Protein 3GIR (pdb70)

Secondary structure (DSSP, 8-state):
--EE-TTHHHHHHTT-EEEEETTEEEEEE-TT-HHHHHHHHHHSEEEEE-TTSEEEEEESTTHHHHHHHHSSS-TTTSPTTBEEEEEEE-TT--EEEEEEEEEEETTEEEEEE-GGGHHHHHHHHHHHTTTSS-EEEE---EEEEEESTTHHHHHHHTT---TTPPTTBEE-SSTT-EEES--SSSSSEEEEEE-HHHHHHHHHHHHTSTTEEE--HHHHHHHHHHTT---BTTTB-TT--TTTTT-GGGS-HHHHHH--STTHHHHHHHHHH--SSEEEEEEESSSS---TT-EEE-TTS-EEEEEEEEEEETTTTEEEEEEEE-GGG-STT-EEEEEETTEEEEEEEE-S-SS------

B-factor: mean 25.28, std 9.3, range [13.01, 62.18]

Solvent-accessible surface area: 15714 Å² total; per-residue (Å²): 166,58,109,86,1,56,10,68,124,15,0,104,89,34,26,14,110,56,17,74,71,38,37,37,92,0,4,65,31,9,93,72,20,60,96,135,0,0,82,27,0,27,56,71,0,0,0,4,6,2,6,4,30,64,2,0,16,0,78,13,79,99,0,22,76,0,0,7,75,0,0,0,7,26,0,58,120,10,143,109,13,55,10,88,44,0,0,1,0,15,63,160,0,2,0,50,0,16,3,50,0,2,12,19,28,116,47,85,1,10,0,17,0,27,7,54,32,15,162,67,2,49,40,42,0,81,120,14,10,164,79,59,119,11,119,15,75,48,27,126,46,0,4,1,3,0,1,0,74,53,0,17,45,1,0,55,107,13,64,23,65,4,61,101,16,98,73,42,50,3,61,64,44,114,144,65,40,10,0,8,3,15,33,42,4,2,7,20,2,0,28,0,0,0,35,61,82,58,0,110,69,11,0,78,117,0,46,66,30,110,58,3,77,14,4,1,24,42,0,26,49,12,0,1,1,0,4,15,42,14,26,24,56,52,0,0,34,55,115,2,19,0,16,7,0,58,9,29,160,2,1,45,68,57,5,63,147,110,40,92,7,74,11,7,159,22,0,57,98,22,56,165,93,29,42,101,78,6,29,12,2,0,85,4,99,42,202,120,48,16,165,56,49,24,46,0,49,14,109,145,47,83,152,27,12,31,1,16,1,9,16,74,0,19,42,52,114,10,8,0,0,0,0,4,1,36,80,83,69,93,106,124,46,35,101,0,19,8,93,76,205,73,152,115,31,22,0,20,8,46,54,55,52,18,20,133,66,107,60,82,220

Organism: Bartonella henselae (strain ATCC 49882 / DSM 28221 / CCUG 30454 / Houston 1) (NCBI:txid283166)

Radius of gyration: 20.43 Å; Cα contacts (8 Å, |Δi|>4): 902; chains: 1; bounding box: 44×51×58 Å

Sequence (361 aa):
SLKTLPLYELHEKAGAKFGAFAGWRMPLTTYPLGVVLKEHLHTRAHAGLFDISHMMKLIAVEEGPKAVEFLSYALPVDAALLKIGQQSRYSYLLNERAGILDDLILTRLAECRFMLVANAGNAQADFAELEKRAFGFE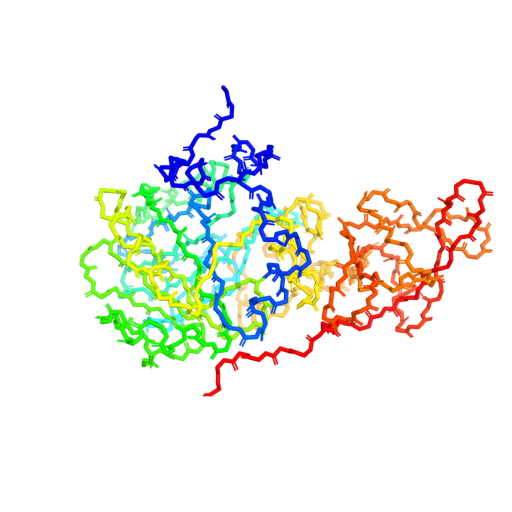ECCQVIALEERVLLALQGPQAAAVLADAGLPGNELLFMQGFEPQQDWFITRSGYTGEDGFEIALPIGCARALAEKLLGDSRVEWVGLAARDSLRLEAGLCLHGNDITPDTTPIDAALTWAVPKNVREKAQFYGAKAFLESLQKGPSRCRVGLKPQTRQPIRAGAVLFDNEGNRIGVVTSGGFGPSFDGPVAMMGYVPVAWKVEEGTEVFTELRGKKIALSSVHSLPFVEQRRYFK

Structure (mmCIF, N/CA/C/O backbone):
data_3GIR
#
_entry.id   3GIR
#
_cell.length_a   54.980
_cell.length_b   72.670
_cell.length_c   138.020
_cell.angle_alpha   90.00
_cell.angle_beta   90.00
_cell.angle_gamma   90.00
#
_symmetry.space_group_name_H-M   'P 21 21 21'
#
loop_
_entity.id
_entity.type
_entity.pdbx_description
1 polymer Aminomethyltransferase
2 non-polymer 'SODIUM ION'
3 water water
#
loop_
_atom_site.group_PDB
_atom_site.id
_atom_site.type_symbol
_atom_site.label_atom_id
_atom_site.label_alt_id
_atom_site.label_comp_id
_atom_site.label_asym_id
_atom_site.label_entity_id
_atom_site.label_seq_id
_atom_site.pdbx_PDB_ins_code
_atom_site.Cartn_x
_atom_site.Cartn_y
_atom_site.Cartn_z
_atom_site.occupancy
_atom_site.B_iso_or_equiv
_atom_site.auth_seq_id
_atom_site.auth_comp_id
_atom_site.auth_asym_id
_atom_site.auth_atom_id
_atom_site.pdbx_PDB_model_num
ATOM 1 N N . SER A 1 32 ? 78.815 50.735 22.031 1.00 42.65 11 SER A N 1
ATOM 2 C CA . SER A 1 32 ? 77.868 51.864 22.212 1.00 41.51 11 SER A CA 1
ATOM 3 C C . SER A 1 32 ? 76.429 51.633 21.645 1.00 38.22 11 SER A C 1
ATOM 4 O O . SER A 1 32 ? 75.438 52.198 22.185 1.00 38.48 11 SER A O 1
ATOM 7 N N . LEU A 1 33 ? 76.277 50.845 20.575 1.00 33.49 12 LEU A N 1
ATOM 8 C CA . LEU A 1 33 ? 74.917 50.315 20.288 1.00 27.85 12 LEU A CA 1
ATOM 9 C C . LEU A 1 33 ? 74.517 49.355 21.420 1.00 26.70 12 LEU A C 1
ATOM 10 O O . LEU A 1 33 ? 75.309 48.592 21.902 1.00 26.90 12 LEU A O 1
ATOM 15 N N . LYS A 1 34 ? 73.245 49.387 21.797 1.00 24.34 13 LYS A N 1
ATOM 16 C CA . LYS A 1 34 ? 72.730 48.446 22.781 1.00 24.70 13 LYS A CA 1
ATOM 17 C C . LYS A 1 34 ? 72.641 47.062 22.204 1.00 23.51 13 LYS A C 1
ATOM 18 O O . LYS A 1 34 ? 72.399 46.872 21.003 1.00 22.75 13 LYS A O 1
ATOM 24 N N . THR A 1 35 ? 72.806 46.071 23.067 1.00 22.85 14 THR A N 1
ATOM 25 C CA . THR A 1 35 ? 72.843 44.673 22.657 1.00 22.63 14 THR A CA 1
ATOM 26 C C . THR A 1 35 ? 71.525 43.950 23.080 1.00 20.61 14 THR A C 1
ATOM 27 O O . THR A 1 35 ? 71.154 43.960 24.244 1.00 21.93 14 THR A O 1
ATOM 31 N N . LEU A 1 36 ? 70.931 43.229 22.157 1.00 18.86 15 LEU A N 1
ATOM 32 C CA . LEU A 1 36 ? 69.764 42.379 22.455 1.00 18.69 15 LEU A CA 1
ATOM 33 C C . LEU A 1 36 ? 70.144 41.273 23.383 1.00 19.73 15 LEU A C 1
ATOM 34 O O . LEU A 1 36 ? 71.182 40.606 23.216 1.00 19.65 15 LEU A O 1
ATOM 39 N N . PRO A 1 37 ? 69.300 41.048 24.384 1.00 19.48 16 PRO A N 1
ATOM 40 C CA . PRO A 1 37 ? 69.540 39.820 25.195 1.00 19.50 16 PRO A CA 1
ATOM 41 C C . PRO A 1 37 ? 69.766 38.537 24.447 1.00 19.61 16 PRO A C 1
ATOM 42 O O . PRO A 1 37 ? 70.625 37.726 24.832 1.00 19.15 16 PRO A O 1
ATOM 46 N N . LEU A 1 38 ? 69.041 38.301 23.347 1.00 17.11 17 LEU A N 1
ATOM 47 C CA . LEU A 1 38 ? 69.178 37.110 22.520 1.00 17.40 17 LEU A CA 1
ATOM 48 C C . LEU A 1 38 ? 70.155 37.262 21.319 1.00 16.52 17 LEU A C 1
ATOM 49 O O . LEU A 1 38 ? 70.089 36.496 20.375 1.00 17.33 17 LEU A O 1
ATOM 54 N N . TYR A 1 39 ? 71.077 38.237 21.421 1.00 17.97 18 TYR A N 1
ATOM 55 C CA . TYR A 1 39 ? 72.050 38.488 20.352 1.00 18.06 18 TYR A CA 1
ATOM 56 C C . TYR A 1 39 ? 72.705 37.216 19.859 1.00 18.33 18 TYR A C 1
ATOM 57 O O . TYR A 1 39 ? 72.801 36.985 18.651 1.00 18.17 18 TYR A O 1
ATOM 66 N N . GLU A 1 40 ? 73.126 36.333 20.799 1.00 19.70 19 GLU A N 1
ATOM 67 C CA . GLU A 1 40 ? 73.795 35.109 20.342 1.00 22.04 19 GLU A CA 1
ATOM 68 C C . GLU A 1 40 ? 72.948 34.182 19.448 1.00 20.69 19 GLU A C 1
ATOM 69 O O . GLU A 1 40 ? 73.471 33.518 18.526 1.00 20.03 19 GLU A O 1
ATOM 75 N N . LEU A 1 41 ? 71.620 34.106 19.680 1.00 17.99 20 LEU A N 1
ATOM 76 C CA . LEU A 1 41 ? 70.740 33.384 18.808 1.00 17.36 20 LEU A CA 1
ATOM 77 C C . LEU A 1 41 ? 70.747 33.968 17.398 1.00 15.58 20 LEU A C 1
ATOM 78 O O . LEU A 1 41 ? 70.678 33.209 16.406 1.00 18.02 20 LEU A O 1
ATOM 83 N N . HIS A 1 42 ? 70.777 35.278 17.324 1.00 16.47 21 HIS A N 1
ATOM 84 C CA . HIS A 1 42 ? 70.782 35.939 16.029 1.00 17.53 21 HIS A CA 1
ATOM 85 C C . HIS A 1 42 ? 72.099 35.674 15.316 1.00 17.23 21 HIS A C 1
ATOM 86 O O . HIS A 1 42 ? 72.072 35.396 14.101 1.00 17.35 21 HIS A O 1
ATOM 93 N N . GLU A 1 43 ? 73.204 35.771 16.043 1.00 18.22 22 GLU A N 1
ATOM 94 C CA . GLU A 1 43 ? 74.532 35.497 15.489 1.00 22.29 22 GLU A CA 1
ATOM 95 C C . GLU A 1 43 ? 74.560 34.051 14.956 1.00 21.87 22 GLU A C 1
ATOM 96 O O . GLU A 1 43 ? 74.969 33.801 13.784 1.00 21.96 22 GLU A O 1
ATOM 102 N N . LYS A 1 44 ? 74.098 33.073 15.752 1.00 21.36 23 LYS A N 1
ATOM 103 C CA . LYS A 1 44 ? 74.019 31.661 15.304 1.00 22.64 23 LYS A CA 1
ATOM 104 C C . LYS A 1 44 ? 73.148 31.421 14.058 1.00 21.93 23 LYS A C 1
ATOM 105 O O . LYS A 1 44 ? 73.405 30.549 13.237 1.00 23.60 23 LYS A O 1
ATOM 107 N N . ALA A 1 45 ? 72.065 32.194 13.920 1.00 19.00 24 ALA A N 1
ATOM 108 C CA . ALA A 1 45 ? 71.168 32.177 12.784 1.00 18.86 24 ALA A CA 1
ATOM 109 C C . ALA A 1 45 ? 71.731 32.894 11.539 1.00 19.06 24 ALA A C 1
ATOM 110 O O . ALA A 1 45 ? 71.090 32.929 10.496 1.00 19.32 24 ALA A O 1
ATOM 112 N N . GLY A 1 46 ? 72.908 33.453 11.667 1.00 18.23 25 GLY A N 1
ATOM 113 C CA . GLY A 1 46 ? 73.551 34.113 10.523 1.00 18.60 25 GLY A CA 1
ATOM 114 C C . GLY A 1 46 ? 72.971 35.482 10.217 1.00 18.00 25 GLY A C 1
ATOM 115 O O . GLY A 1 46 ? 73.088 35.926 9.049 1.00 18.49 25 GLY A O 1
ATOM 116 N N . ALA A 1 47 ? 72.422 36.156 11.215 1.00 16.73 26 ALA A N 1
ATOM 117 C CA . ALA A 1 47 ? 71.924 37.516 11.014 1.00 17.04 26 ALA A CA 1
ATOM 118 C C . ALA A 1 47 ? 73.024 38.459 10.494 1.00 16.36 26 ALA A C 1
ATOM 119 O O . ALA A 1 47 ? 74.243 38.345 10.851 1.00 16.99 26 ALA A O 1
ATOM 121 N N . LYS A 1 48 ? 72.574 39.393 9.670 1.00 15.34 27 LYS A N 1
ATOM 122 C CA . LYS A 1 48 ? 73.329 40.590 9.314 1.00 15.40 27 LYS A CA 1
ATOM 123 C C . LYS A 1 48 ? 72.755 41.741 10.093 1.00 16.56 27 LYS A C 1
ATOM 124 O O . LYS A 1 48 ? 71.555 41.945 10.101 1.00 17.75 27 LYS A O 1
ATOM 130 N N . PHE A 1 49 ? 73.615 42.471 10.783 1.00 16.90 28 PHE A N 1
ATOM 131 C CA . PHE A 1 49 ? 73.232 43.443 11.830 1.00 15.19 28 PHE A CA 1
ATOM 132 C C . PHE A 1 49 ? 73.395 44.847 11.355 1.00 17.59 28 PHE A C 1
ATOM 133 O O . PHE A 1 49 ? 74.266 45.155 10.505 1.00 18.49 28 PHE A O 1
ATOM 141 N N . GLY A 1 50 ? 72.588 45.748 11.934 1.00 16.85 29 GLY A N 1
ATOM 142 C CA . GLY A 1 50 ? 72.700 47.175 11.702 1.00 18.01 29 GLY A CA 1
ATOM 143 C C . GLY A 1 50 ? 72.058 47.955 12.830 1.00 17.49 29 GLY A C 1
ATOM 144 O O . GLY A 1 50 ? 71.413 47.370 13.676 1.00 19.28 29 GLY A O 1
ATOM 145 N N . ALA A 1 51 ? 72.314 49.253 12.879 1.00 17.67 30 ALA A N 1
ATOM 146 C CA . ALA A 1 51 ? 71.818 50.158 13.902 1.00 17.76 30 ALA A CA 1
ATOM 147 C C . ALA A 1 51 ? 70.401 50.549 13.636 1.00 18.19 30 ALA A C 1
ATOM 148 O O . ALA A 1 51 ? 70.020 50.918 12.513 1.00 21.78 30 ALA A O 1
ATOM 150 N N . PHE A 1 52 ? 69.593 50.456 14.686 1.00 19.15 31 PHE A N 1
ATOM 151 C CA . PHE A 1 52 ? 68.222 51.002 14.698 1.00 19.61 31 PHE A CA 1
ATOM 152 C C . PHE A 1 52 ? 67.905 51.447 16.079 1.00 20.02 31 PHE A C 1
ATOM 153 O O . PHE A 1 52 ? 68.011 50.686 17.039 1.00 19.84 31 PHE A O 1
ATOM 161 N N . ALA A 1 53 ? 67.482 52.711 16.168 1.00 20.97 32 ALA A N 1
ATOM 162 C CA . ALA A 1 53 ? 67.040 53.320 17.437 1.00 21.30 32 ALA A CA 1
ATOM 163 C C . ALA A 1 53 ? 67.993 53.106 18.549 1.00 21.77 32 ALA A C 1
ATOM 164 O O . ALA A 1 53 ? 67.619 52.945 19.712 1.00 23.55 32 ALA A O 1
ATOM 166 N N . GLY A 1 54 ? 69.293 53.096 18.231 1.00 20.70 33 GLY A N 1
ATOM 167 C CA . GLY A 1 54 ? 70.335 52.901 19.213 1.00 21.36 33 GLY A CA 1
ATOM 168 C C . GLY A 1 54 ? 70.720 51.490 19.617 1.00 21.12 33 GLY A C 1
ATOM 169 O O . GLY A 1 54 ? 71.566 51.303 20.503 1.00 23.24 33 GLY A O 1
ATOM 170 N N . TRP A 1 55 ? 70.101 50.507 18.930 1.00 18.82 34 TRP A N 1
ATOM 171 C CA . T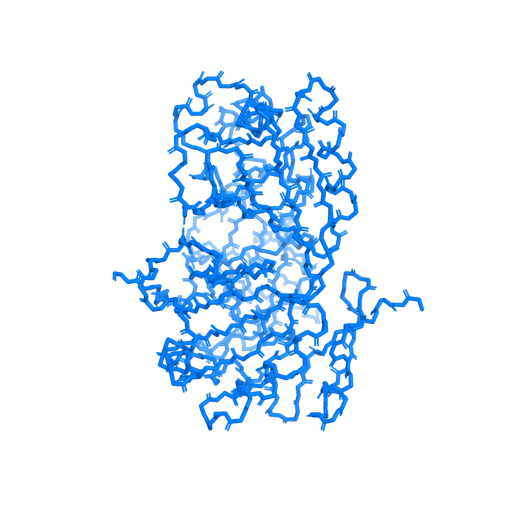RP A 1 55 ? 70.349 49.117 19.116 1.00 18.10 34 TRP A CA 1
ATOM 172 C C . TRP A 1 55 ? 71.001 48.469 17.913 1.00 17.28 34 TRP A C 1
ATOM 173 O O . TRP A 1 55 ? 70.766 48.888 16.811 1.00 19.03 34 TRP A O 1
ATOM 184 N N . ARG A 1 56 ? 71.791 47.444 18.164 1.00 17.26 35 ARG A N 1
ATOM 185 C CA . ARG A 1 56 ? 72.331 46.571 17.111 1.00 17.22 35 ARG A CA 1
ATOM 186 C C . ARG A 1 56 ? 71.254 45.471 16.833 1.00 17.04 35 ARG A C 1
ATOM 187 O O . ARG A 1 56 ? 71.041 44.538 17.641 1.00 19.10 35 ARG A O 1
ATOM 195 N N . MET A 1 57 ? 70.630 45.574 15.687 1.00 16.49 36 MET A N 1
ATOM 196 C CA . MET A 1 57 ? 69.456 44.710 15.371 1.00 15.99 36 MET A CA 1
ATOM 197 C C . MET A 1 57 ? 69.722 43.816 14.182 1.00 15.61 36 MET A C 1
ATOM 198 O O . MET A 1 57 ? 70.449 44.245 13.261 1.00 16.19 36 MET A O 1
ATOM 203 N N . PRO A 1 58 ? 69.101 42.653 14.128 1.00 15.38 37 PRO A N 1
ATOM 204 C CA . PRO A 1 58 ? 69.229 41.824 12.939 1.00 16.04 37 PRO A CA 1
ATOM 205 C C . PRO A 1 58 ? 68.383 42.424 11.830 1.00 17.25 37 PRO A C 1
ATOM 206 O O . PRO A 1 58 ? 67.140 42.480 11.916 1.00 17.82 37 PRO A O 1
ATOM 210 N N . LEU A 1 59 ? 69.032 42.910 10.771 1.00 16.50 38 LEU A N 1
ATOM 211 C CA . LEU A 1 59 ? 68.279 43.473 9.619 1.00 16.49 38 LEU A CA 1
ATOM 212 C C . LEU A 1 59 ? 67.723 42.409 8.689 1.00 16.60 38 LEU A C 1
ATOM 213 O O . LEU A 1 59 ? 66.640 42.573 8.114 1.00 17.53 38 LEU A O 1
ATOM 218 N N . THR A 1 60 ? 68.485 41.325 8.519 1.00 16.45 39 THR A N 1
ATOM 219 C CA A THR A 1 60 ? 68.078 40.222 7.679 0.50 17.02 39 THR A CA 1
ATOM 220 C CA B THR A 1 60 ? 68.185 40.252 7.577 0.50 16.60 39 THR A CA 1
ATOM 221 C C . THR A 1 60 ? 68.853 38.983 8.088 1.00 17.17 39 THR A C 1
ATOM 222 O O . THR A 1 60 ? 69.810 39.096 8.865 1.00 17.44 39 THR A O 1
ATOM 229 N N . TYR A 1 61 ? 68.308 37.847 7.665 1.00 17.41 40 TYR A N 1
ATOM 230 C CA . TYR A 1 61 ? 68.889 36.536 7.908 1.00 17.06 40 TYR A CA 1
ATOM 231 C C . TYR A 1 61 ? 69.222 35.909 6.563 1.00 18.36 40 TYR A C 1
ATOM 232 O O . TYR A 1 61 ? 68.931 36.465 5.486 1.00 19.52 40 TYR A O 1
ATOM 241 N N . PRO A 1 62 ? 69.870 34.745 6.583 1.00 18.01 41 PRO A N 1
ATOM 242 C CA . PRO A 1 62 ? 70.157 34.122 5.272 1.00 17.98 41 PRO A CA 1
ATOM 243 C C . PRO A 1 62 ? 68.939 33.857 4.403 1.00 20.03 41 PRO A C 1
ATOM 244 O O . PRO A 1 62 ? 69.048 33.960 3.155 1.00 21.62 41 PRO A O 1
ATOM 248 N N . LEU A 1 63 ? 67.763 33.665 5.004 1.00 19.92 42 LEU A N 1
ATOM 249 C CA . LEU A 1 63 ? 66.546 33.498 4.219 1.00 20.60 42 LEU A CA 1
ATOM 250 C C . LEU A 1 63 ? 66.302 34.731 3.300 1.00 20.93 42 LEU A C 1
ATOM 251 O O . LEU A 1 63 ? 65.980 34.576 2.105 1.00 22.08 42 LEU A O 1
ATOM 256 N N . GLY A 1 64 ? 66.511 35.921 3.850 1.00 21.70 43 GLY A N 1
ATOM 257 C CA . GLY A 1 64 ? 66.581 37.148 3.079 1.00 20.53 43 GLY A CA 1
ATOM 258 C C . GLY A 1 64 ? 65.313 37.969 3.175 1.00 19.09 43 GLY A C 1
ATOM 259 O O . GLY A 1 64 ? 64.209 37.443 3.446 1.00 18.97 43 GLY A O 1
ATOM 260 N N . VAL A 1 65 ? 65.460 39.256 2.899 1.00 19.19 44 VAL A N 1
ATOM 261 C CA A VAL A 1 65 ? 64.378 40.207 3.144 0.50 18.96 44 VAL A CA 1
ATOM 262 C CA B VAL A 1 65 ? 64.370 40.229 3.096 0.50 19.51 44 VAL A CA 1
ATOM 263 C C . VAL A 1 65 ? 63.088 39.832 2.391 1.00 18.40 44 VAL A C 1
ATOM 264 O O . VAL A 1 65 ? 61.970 39.967 2.952 1.00 19.15 44 VAL A O 1
ATOM 271 N N . LEU A 1 66 ? 63.193 39.373 1.148 1.00 18.21 45 LEU A N 1
ATOM 272 C CA . LEU A 1 66 ? 62.020 38.988 0.382 1.00 19.56 45 LEU A CA 1
ATOM 273 C C . LEU A 1 66 ? 61.303 37.753 0.959 1.00 17.44 45 LEU A C 1
ATOM 274 O O . LEU A 1 66 ? 60.070 37.818 1.220 1.00 17.81 45 LEU A O 1
ATOM 279 N N . LYS A 1 67 ? 62.029 36.669 1.151 1.00 19.56 46 LYS A N 1
ATOM 280 C CA . LYS A 1 67 ? 61.452 35.413 1.591 1.00 19.24 46 LYS A CA 1
ATOM 281 C C . LYS A 1 67 ? 61.016 35.490 3.072 1.00 18.33 46 LYS A C 1
ATOM 282 O O . LYS A 1 67 ? 60.068 34.829 3.482 1.00 20.00 46 LYS A O 1
ATOM 288 N N . GLU A 1 68 ? 61.643 36.324 3.867 1.00 18.22 47 GLU A N 1
ATOM 289 C CA . GLU A 1 68 ? 61.240 36.494 5.271 1.00 16.72 47 GLU A CA 1
ATOM 290 C C . GLU A 1 68 ? 59.862 37.169 5.318 1.00 17.31 47 GLU A C 1
ATOM 291 O O . GLU A 1 68 ? 58.949 36.802 6.067 1.00 18.54 47 GLU A O 1
ATOM 297 N N . HIS A 1 69 ? 59.713 38.214 4.493 1.00 16.68 48 HIS A N 1
ATOM 298 C CA . HIS A 1 69 ? 58.417 38.862 4.327 1.00 17.92 48 HIS A CA 1
ATOM 299 C C . HIS A 1 69 ? 57.338 37.888 3.906 1.00 17.28 48 HIS A C 1
ATOM 300 O O . HIS A 1 69 ? 56.247 37.754 4.535 1.00 17.68 48 HIS A O 1
ATOM 307 N N . LEU A 1 70 ? 57.599 37.198 2.786 1.00 17.53 49 LEU A N 1
ATOM 308 C CA . LEU A 1 70 ? 56.637 36.249 2.256 1.00 18.49 49 LEU A CA 1
ATOM 309 C C . LEU A 1 70 ? 56.365 35.128 3.243 1.00 17.37 49 LEU A C 1
ATOM 310 O O . LEU A 1 70 ? 55.207 34.732 3.382 1.00 19.81 49 LEU A O 1
ATOM 315 N N . HIS A 1 71 ? 57.389 34.684 3.956 1.00 18.33 50 HIS A N 1
ATOM 316 C CA . HIS A 1 71 ? 57.221 33.658 4.985 1.00 18.56 50 HIS A CA 1
ATOM 317 C C . HIS A 1 71 ? 56.206 34.034 6.054 1.00 19.07 50 HIS A C 1
ATOM 318 O O . HIS A 1 71 ? 55.355 33.219 6.467 1.00 18.43 50 HIS A O 1
ATOM 325 N N . THR A 1 72 ? 56.233 35.301 6.482 1.00 17.30 51 THR A N 1
ATOM 326 C CA . THR A 1 72 ? 55.357 35.793 7.519 1.00 17.26 51 THR A CA 1
ATOM 327 C C . THR A 1 72 ? 53.921 35.765 7.066 1.00 18.35 51 THR A C 1
ATOM 328 O O . THR A 1 72 ? 53.025 35.430 7.828 1.00 20.34 51 THR A O 1
ATOM 332 N N . ARG A 1 73 ? 53.697 36.110 5.802 1.00 18.25 52 ARG A N 1
ATOM 333 C CA . ARG A 1 73 ? 52.326 36.152 5.292 1.00 18.96 52 ARG A CA 1
ATOM 334 C C . ARG A 1 73 ? 51.763 34.739 4.996 1.00 19.91 52 ARG A C 1
ATOM 335 O O . ARG A 1 73 ? 50.533 34.594 4.909 1.00 21.05 52 ARG A O 1
ATOM 343 N N . ALA A 1 74 ? 52.639 33.771 4.802 1.00 19.46 53 ALA A N 1
ATOM 344 C CA . ALA A 1 74 ? 52.242 32.375 4.461 1.00 21.81 53 ALA A CA 1
ATOM 345 C C . ALA A 1 74 ? 52.255 31.402 5.632 1.00 21.01 53 ALA A C 1
ATOM 346 O O . ALA A 1 74 ? 51.548 30.362 5.587 1.00 21.86 53 ALA A O 1
ATOM 348 N N . HIS A 1 75 ? 53.025 31.716 6.689 1.00 19.44 54 HIS A N 1
ATOM 349 C CA . HIS A 1 75 ? 53.391 30.768 7.725 1.00 18.15 54 HIS A CA 1
ATOM 350 C C . HIS A 1 75 ? 53.417 31.478 9.090 1.00 17.56 54 HIS A C 1
ATOM 351 O O . HIS A 1 75 ? 52.420 32.038 9.498 1.00 18.96 54 HIS A O 1
ATOM 358 N N . ALA A 1 76 ? 54.572 31.509 9.761 1.00 18.70 55 ALA A N 1
ATOM 359 C CA . ALA A 1 76 ? 54.696 32.226 11.029 1.00 17.08 55 ALA A CA 1
ATOM 360 C C . ALA A 1 76 ? 56.129 32.770 11.117 1.00 16.20 55 ALA A C 1
ATOM 361 O O . ALA A 1 76 ? 57.109 32.045 10.937 1.00 17.78 55 ALA A O 1
ATOM 363 N N . GLY A 1 77 ? 56.239 34.079 11.309 1.00 16.25 56 GLY A N 1
ATOM 364 C CA . GLY A 1 77 ? 57.522 34.734 11.462 1.00 14.74 56 GLY A CA 1
ATOM 365 C C . GLY A 1 77 ? 57.729 35.109 12.913 1.00 14.88 56 GLY A C 1
ATOM 366 O O . GLY A 1 77 ? 56.815 35.531 13.597 1.00 15.76 56 GLY A O 1
ATOM 367 N N . LEU A 1 78 ? 58.942 34.914 13.374 1.00 14.57 57 LEU A N 1
ATOM 368 C CA . LEU A 1 78 ? 59.358 35.240 14.736 1.00 15.36 57 LEU A CA 1
ATOM 369 C C . LEU A 1 78 ? 60.284 36.463 14.657 1.00 15.21 57 LEU A C 1
ATOM 370 O O . LEU A 1 78 ? 61.290 36.489 13.939 1.00 15.62 57 LEU A O 1
ATOM 375 N N . PHE A 1 79 ? 59.934 37.491 15.408 1.00 15.02 58 PHE A N 1
ATOM 376 C CA . PHE A 1 79 ? 60.634 38.762 15.427 1.00 14.35 58 PHE A CA 1
ATOM 377 C C . PHE A 1 79 ? 61.112 39.044 16.844 1.00 15.13 58 PHE A C 1
ATOM 378 O O . PHE A 1 79 ? 60.323 39.038 17.782 1.00 15.74 58 PHE A O 1
ATOM 386 N N . ASP A 1 80 ? 62.415 39.318 16.986 1.00 13.93 59 ASP A N 1
ATOM 387 C CA . ASP A 1 80 ? 62.921 39.767 18.247 1.00 14.02 59 ASP A CA 1
ATOM 388 C C . ASP A 1 80 ? 62.776 41.282 18.311 1.00 15.59 59 ASP A C 1
ATOM 389 O O . ASP A 1 80 ? 63.489 42.044 17.630 1.00 16.90 59 ASP A O 1
ATOM 394 N N . ILE A 1 81 ? 61.837 41.746 19.143 1.00 14.43 60 ILE A N 1
ATOM 395 C CA . ILE A 1 81 ? 61.509 43.136 19.310 1.00 13.01 60 ILE A CA 1
ATOM 396 C C . ILE A 1 81 ? 61.804 43.587 20.756 1.00 13.57 60 ILE A C 1
ATOM 397 O O . ILE A 1 81 ? 61.158 44.462 21.312 1.00 15.00 60 ILE A O 1
ATOM 402 N N . SER A 1 82 ? 62.897 43.045 21.310 1.00 15.14 61 SER A N 1
ATOM 403 C CA . SER A 1 82 ? 63.307 43.296 22.679 1.00 14.60 61 SER A CA 1
ATOM 404 C C . SER A 1 82 ? 63.870 44.689 22.861 1.00 15.49 61 SER A C 1
ATOM 405 O O . SER A 1 82 ? 64.210 45.057 23.979 1.00 18.07 61 SER A O 1
ATOM 408 N N . HIS A 1 83 ? 64.022 45.453 21.776 1.00 16.10 62 HIS A N 1
ATOM 409 C CA . HIS A 1 83 ? 64.407 46.850 21.797 1.00 16.97 62 HIS A CA 1
ATOM 410 C C . HIS A 1 83 ? 63.251 47.736 22.219 1.00 17.63 62 HIS A C 1
ATOM 411 O O . HIS A 1 83 ? 63.466 48.859 22.700 1.00 19.82 62 HIS A O 1
ATOM 418 N N . MET A 1 84 ? 62.026 47.269 22.054 1.00 16.05 63 MET A N 1
ATOM 419 C CA A MET A 1 84 ? 60.827 47.944 22.579 0.50 16.22 63 MET A CA 1
ATOM 420 C CA B MET A 1 84 ? 60.872 47.977 22.579 0.50 16.61 63 MET A CA 1
ATOM 421 C C . MET A 1 84 ? 60.836 47.838 24.097 1.00 16.41 63 MET A C 1
ATOM 422 O O . MET A 1 84 ? 61.551 47.024 24.673 1.00 18.63 63 MET A O 1
ATOM 431 N N . LYS A 1 85 ? 60.055 48.691 24.749 1.00 17.36 64 LYS A N 1
ATOM 432 C CA . LYS A 1 85 ? 60.061 48.819 26.205 1.00 17.43 64 LYS A CA 1
ATOM 433 C C . LYS A 1 85 ? 58.677 48.714 26.778 1.00 18.73 64 LYS A C 1
ATOM 434 O O . LYS A 1 85 ? 57.773 49.415 26.339 1.00 18.22 64 LYS A O 1
ATOM 440 N N . LEU A 1 86 ? 58.546 47.835 27.761 1.00 17.23 65 LEU A N 1
ATOM 441 C CA . LEU A 1 86 ? 57.310 47.696 28.542 1.00 18.16 65 LEU A CA 1
ATOM 442 C C . LEU A 1 86 ? 57.443 48.586 29.762 1.00 17.15 65 LEU A C 1
ATOM 443 O O . LEU A 1 86 ? 58.479 48.549 30.465 1.00 18.40 65 LEU A O 1
ATOM 448 N N . ILE A 1 87 ? 56.444 49.419 29.976 1.00 15.47 66 ILE A N 1
ATOM 449 C CA . ILE A 1 87 ? 56.347 50.230 31.146 1.00 17.64 66 ILE A CA 1
ATOM 450 C C . ILE A 1 87 ? 55.033 49.869 31.865 1.00 16.56 66 ILE A C 1
ATOM 451 O O . ILE A 1 87 ? 53.934 50.001 31.308 1.00 18.60 66 ILE A O 1
ATOM 456 N N . ALA A 1 88 ? 55.166 49.417 33.121 1.00 16.76 67 ALA A N 1
ATOM 457 C CA . ALA A 1 88 ? 53.983 49.130 33.969 1.00 16.55 67 ALA A CA 1
ATOM 458 C C . ALA A 1 88 ? 53.529 50.401 34.670 1.00 18.13 67 ALA A C 1
ATOM 459 O O . ALA A 1 88 ? 54.358 51.274 35.074 1.00 19.60 67 ALA A O 1
ATOM 461 N N . VAL A 1 89 ? 52.227 50.531 34.781 1.00 17.31 68 VAL A N 1
ATOM 462 C CA . VAL A 1 89 ? 51.637 51.690 35.475 1.00 19.54 68 VAL A CA 1
ATOM 463 C C . VAL A 1 89 ? 50.676 51.058 36.511 1.00 19.94 68 VAL A C 1
ATOM 464 O O . VAL A 1 89 ? 49.750 50.369 36.140 1.00 21.78 68 VAL A O 1
ATOM 468 N N . GLU A 1 90 ? 50.932 51.298 37.804 1.00 20.56 69 GLU A N 1
ATOM 469 C CA A GLU A 1 90 ? 50.305 50.569 38.886 0.60 23.34 69 GLU A CA 1
ATOM 470 C CA B GLU A 1 90 ? 50.147 50.641 38.827 0.40 22.10 69 GLU A CA 1
ATOM 471 C C . GLU A 1 90 ? 50.029 51.527 40.049 1.00 22.48 69 GLU A C 1
ATOM 472 O O . GLU A 1 90 ? 50.939 52.225 40.422 1.00 23.71 69 GLU A O 1
ATOM 483 N N . GLY A 1 91 ? 48.849 51.475 40.633 1.00 23.92 70 GLY A N 1
ATOM 484 C CA . GLY A 1 91 ? 48.592 52.163 41.897 1.00 23.64 70 GLY A CA 1
ATOM 485 C C . GLY A 1 91 ? 47.149 52.592 41.916 1.00 23.08 70 GLY A C 1
ATOM 486 O O . GLY A 1 91 ? 46.394 52.471 40.943 1.00 24.34 70 GLY A O 1
ATOM 487 N N . PRO A 1 92 ? 46.721 53.135 43.061 1.00 23.89 71 PRO A N 1
ATOM 488 C CA . PRO A 1 92 ? 45.291 53.343 43.214 1.00 24.77 71 PRO A CA 1
ATOM 489 C C . PRO A 1 92 ? 44.699 54.399 42.317 1.00 25.01 71 PRO A C 1
ATOM 490 O O . PRO A 1 92 ? 43.523 54.391 42.079 1.00 26.08 71 PRO A O 1
ATOM 494 N N . LYS A 1 93 ? 45.522 55.315 41.843 1.00 24.43 72 LYS A N 1
ATOM 495 C CA . LYS A 1 93 ? 45.067 56.334 40.916 1.00 24.31 72 LYS A CA 1
ATOM 496 C C . LYS A 1 93 ? 45.652 56.167 39.513 1.00 22.90 72 LYS A C 1
ATOM 497 O O . LYS A 1 93 ? 45.758 57.141 38.765 1.00 21.72 72 LYS A O 1
ATOM 503 N N . ALA A 1 94 ? 46.008 54.931 39.161 1.00 21.99 73 ALA A N 1
ATOM 504 C CA . ALA A 1 94 ? 46.487 54.659 37.778 1.00 22.38 73 ALA A CA 1
ATOM 505 C C . ALA A 1 94 ? 45.528 55.097 36.708 1.00 21.75 73 ALA A C 1
ATOM 506 O O . ALA A 1 94 ? 45.938 55.663 35.667 1.00 20.84 73 ALA A O 1
ATOM 508 N N . VAL A 1 95 ? 44.239 54.819 36.892 1.00 22.28 74 VAL A N 1
ATOM 509 C CA . VAL A 1 95 ? 43.211 55.258 35.927 1.00 22.65 74 VAL A CA 1
ATOM 510 C C . VAL A 1 95 ? 43.198 56.763 35.664 1.00 22.52 74 VAL A C 1
ATOM 511 O O . VAL A 1 95 ? 43.142 57.221 34.511 1.00 22.99 74 VAL A O 1
ATOM 515 N N . GLU A 1 96 ? 43.200 57.569 36.724 1.00 22.84 75 GLU A N 1
ATOM 516 C CA . GLU A 1 96 ? 43.200 58.979 36.592 1.00 22.18 75 GLU A CA 1
ATOM 517 C C . GLU A 1 96 ? 44.526 59.518 35.985 1.00 20.88 75 GLU A C 1
ATOM 518 O O . GLU A 1 96 ? 44.541 60.391 35.153 1.00 20.52 75 GLU A O 1
ATOM 524 N N . PHE A 1 97 ? 45.636 58.931 36.376 1.00 19.90 76 PHE A N 1
ATOM 525 C CA . PHE A 1 97 ? 46.891 59.315 35.806 1.00 18.28 76 PHE A CA 1
ATOM 526 C C . PHE A 1 97 ? 46.893 59.091 34.264 1.00 16.64 76 PHE A C 1
ATOM 527 O O . PHE A 1 97 ? 47.291 59.978 33.468 1.00 17.97 76 PHE A O 1
ATOM 535 N N . LEU A 1 98 ? 46.446 57.908 33.852 1.00 18.18 77 LEU A N 1
ATOM 536 C CA . LEU A 1 98 ? 46.462 57.539 32.428 1.00 17.91 77 LEU A CA 1
ATOM 537 C C . LEU A 1 98 ? 45.565 58.412 31.605 1.00 19.62 77 LEU A C 1
ATOM 538 O O . LEU A 1 98 ? 45.920 58.783 30.489 1.00 20.07 77 LEU A O 1
ATOM 543 N N . SER A 1 99 ? 44.418 58.789 32.171 1.00 19.77 78 SER A N 1
ATOM 544 C CA . SER A 1 99 ? 43.491 59.673 31.428 1.00 20.01 78 SER A CA 1
ATOM 545 C C . SER A 1 99 ? 43.962 61.114 31.342 1.00 20.75 78 SER A C 1
ATOM 546 O O . SER A 1 99 ? 43.471 61.864 30.533 1.00 21.07 78 SER A O 1
ATOM 549 N N . TYR A 1 100 ? 44.930 61.491 32.148 1.00 20.02 79 TYR A N 1
ATOM 550 C CA . TYR A 1 100 ? 45.627 62.766 31.996 1.00 20.48 79 TYR A CA 1
ATOM 551 C C . TYR A 1 100 ? 46.823 62.678 31.063 1.00 20.57 79 TYR A C 1
ATOM 552 O O . TYR A 1 100 ? 47.032 63.508 30.168 1.00 20.18 79 TYR A O 1
ATOM 561 N N . ALA A 1 101 ? 47.616 61.613 31.234 1.00 18.73 80 ALA A N 1
ATOM 562 C CA . ALA A 1 101 ? 48.841 61.496 30.451 1.00 18.27 80 ALA A CA 1
ATOM 563 C C . ALA A 1 101 ? 48.594 61.268 28.999 1.00 18.18 80 ALA A C 1
ATOM 564 O O . ALA A 1 101 ? 49.355 61.741 28.146 1.00 20.36 80 ALA A O 1
ATOM 566 N N . LEU A 1 102 ? 47.553 60.481 28.710 1.00 18.49 81 LEU A N 1
ATOM 567 C CA . LEU A 1 102 ? 47.243 60.051 27.332 1.00 18.37 81 LEU A CA 1
ATOM 568 C C . LEU A 1 102 ? 45.803 60.391 27.002 1.00 19.73 81 LEU A C 1
ATOM 569 O O . LEU A 1 102 ? 44.958 60.373 27.921 1.00 21.43 81 LEU A O 1
ATOM 574 N N . PRO A 1 103 ? 45.494 60.490 25.695 1.00 19.66 82 PRO A N 1
ATOM 575 C CA . PRO A 1 103 ? 44.088 60.766 25.305 1.00 21.12 82 PRO A CA 1
ATOM 576 C C . PRO A 1 103 ? 43.220 59.505 25.277 1.00 22.65 82 PRO A C 1
ATOM 577 O O . PRO A 1 103 ? 42.729 59.093 24.225 1.00 23.86 82 PRO A O 1
ATOM 581 N N . VAL A 1 104 ? 42.982 58.946 26.465 1.00 23.74 83 VAL A N 1
ATOM 582 C CA . VAL A 1 104 ? 42.231 57.723 26.662 1.00 24.06 83 VAL A CA 1
ATOM 583 C C . VAL A 1 104 ? 41.260 57.941 27.809 1.00 24.62 83 VAL A C 1
ATOM 584 O O . VAL A 1 104 ? 41.427 58.848 28.622 1.00 25.43 83 VAL A O 1
ATOM 588 N N . ASP A 1 105 ? 40.193 57.172 27.826 1.00 26.37 84 ASP A N 1
ATOM 589 C CA . ASP A 1 105 ? 39.372 57.045 29.042 1.00 27.12 84 ASP A CA 1
ATOM 590 C C . ASP A 1 105 ? 39.735 55.702 29.674 1.00 26.28 84 ASP A C 1
ATOM 591 O O . ASP A 1 105 ? 39.171 54.672 29.372 1.00 26.95 84 ASP A O 1
ATOM 596 N N . ALA A 1 106 ? 40.750 55.740 30.516 1.00 25.29 85 ALA A N 1
ATOM 597 C CA . ALA A 1 106 ? 41.306 54.542 31.092 1.00 24.84 85 ALA A CA 1
ATOM 598 C C . ALA A 1 106 ? 40.271 53.781 31.947 1.00 26.50 85 ALA A C 1
ATOM 599 O O . ALA A 1 106 ? 40.370 52.564 32.069 1.00 26.75 85 ALA A O 1
ATOM 601 N N . ALA A 1 107 ? 39.302 54.496 32.519 1.00 26.63 86 ALA A N 1
ATOM 602 C CA . ALA A 1 107 ? 38.297 53.868 33.373 1.00 28.47 86 ALA A CA 1
ATOM 603 C C . ALA A 1 107 ? 37.409 52.965 32.515 1.00 29.34 86 ALA A C 1
ATOM 604 O O . ALA A 1 107 ? 37.016 51.876 32.948 1.00 31.13 86 ALA A O 1
ATOM 606 N N . LEU A 1 108 ? 37.155 53.350 31.273 1.00 31.45 87 LEU A N 1
ATOM 607 C CA . LEU A 1 108 ? 36.277 52.548 30.376 1.00 32.64 87 LEU A CA 1
ATOM 608 C C . LEU A 1 108 ? 36.997 51.360 29.753 1.00 32.11 87 LEU A C 1
ATOM 609 O O . LEU A 1 108 ? 36.364 50.429 29.306 1.00 33.14 87 LEU A O 1
ATOM 614 N N . LEU A 1 109 ? 38.325 51.369 29.686 1.00 30.43 88 LEU A N 1
ATOM 615 C CA . LEU A 1 109 ? 39.049 50.231 29.117 1.00 28.79 88 LEU A CA 1
ATOM 616 C C . LEU A 1 109 ? 38.767 48.985 29.954 1.00 27.88 88 LEU A C 1
ATOM 617 O O . LEU A 1 109 ? 38.943 48.996 31.165 1.00 28.89 88 LEU A O 1
ATOM 622 N N . LYS A 1 110 ? 38.324 47.898 29.326 1.00 27.75 89 LYS A N 1
ATOM 623 C CA . LYS A 1 110 ? 38.054 46.710 30.077 1.00 28.68 89 LYS A CA 1
ATOM 624 C C . LYS A 1 110 ? 39.356 46.022 30.420 1.00 27.59 89 LYS A C 1
ATOM 625 O O . LYS A 1 110 ? 40.362 46.129 29.704 1.00 26.73 89 LYS A O 1
ATOM 631 N N . ILE A 1 111 ? 39.381 45.323 31.538 1.00 26.10 90 ILE A N 1
ATOM 632 C CA . ILE A 1 111 ? 40.524 44.458 31.862 1.00 24.88 90 ILE A CA 1
ATOM 633 C C . ILE A 1 111 ? 40.748 43.470 30.705 1.00 23.94 90 ILE A C 1
ATOM 634 O O . ILE A 1 111 ? 39.816 42.812 30.199 1.00 24.81 90 ILE A O 1
ATOM 639 N N . GLY A 1 112 ? 42.000 43.338 30.281 1.00 22.08 91 GLY A N 1
ATOM 640 C CA . GLY A 1 112 ? 42.379 42.576 29.111 1.00 21.63 91 GLY A CA 1
ATOM 641 C C . GLY A 1 112 ? 42.396 43.282 27.760 1.00 21.44 91 GLY A C 1
ATOM 642 O O . GLY A 1 112 ? 42.791 42.668 26.760 1.00 22.17 91 GLY A O 1
ATOM 643 N N . GLN A 1 113 ? 41.856 44.502 27.696 1.00 20.05 92 GLN A N 1
ATOM 644 C CA A GLN A 1 113 ? 41.722 45.234 26.458 0.50 20.69 92 GLN A CA 1
ATOM 645 C CA B GLN A 1 113 ? 41.733 45.206 26.443 0.50 20.24 92 GLN A CA 1
ATOM 646 C C . GLN A 1 113 ? 42.938 46.107 26.242 1.00 19.72 92 GLN A C 1
ATOM 647 O O . GLN A 1 113 ? 43.408 46.767 27.175 1.00 19.06 92 GLN A O 1
ATOM 658 N N . SER A 1 114 ? 43.367 46.149 24.988 1.00 20.28 93 SER A N 1
ATOM 659 C CA . SER A 1 114 ? 44.466 47.000 24.508 1.00 19.58 93 SER A CA 1
ATOM 660 C C . SER A 1 114 ? 43.920 48.099 23.606 1.00 20.44 93 SER A C 1
ATOM 661 O O . SER A 1 114 ? 42.949 47.894 22.858 1.00 21.33 93 SER A O 1
ATOM 664 N N . ARG A 1 115 ? 44.550 49.260 23.631 1.00 18.69 94 ARG A N 1
ATOM 665 C CA . ARG A 1 115 ? 44.191 50.376 22.728 1.00 21.30 94 ARG A CA 1
ATOM 666 C C . ARG A 1 115 ? 45.439 51.044 22.226 1.00 20.21 94 ARG A C 1
ATOM 667 O O . ARG A 1 115 ? 46.373 51.281 23.008 1.00 17.81 94 ARG A O 1
ATOM 675 N N . TYR A 1 116 ? 45.397 51.413 20.950 1.00 19.35 95 TYR A N 1
ATOM 676 C CA . TYR A 1 116 ? 46.433 52.235 20.347 1.00 18.70 95 TYR A CA 1
ATOM 677 C C . TYR A 1 116 ? 46.235 53.649 20.811 1.00 19.05 95 TYR A C 1
ATOM 678 O O . TYR A 1 116 ? 45.099 54.175 20.854 1.00 20.50 95 TYR A O 1
ATOM 687 N N . SER A 1 117 ? 47.315 54.311 21.210 1.00 17.81 96 SER A N 1
ATOM 688 C CA . SER A 1 117 ? 47.244 55.678 21.666 1.00 18.06 96 SER A CA 1
ATOM 689 C C . SER A 1 117 ? 48.567 56.388 21.393 1.00 17.36 96 SER A C 1
ATOM 690 O O . SER A 1 117 ? 49.445 55.889 20.677 1.00 17.36 96 SER A O 1
ATOM 693 N N . TYR A 1 118 ? 48.707 57.577 21.956 1.00 17.83 97 TYR A N 1
ATOM 694 C CA . TYR A 1 118 ? 49.945 58.347 21.790 1.00 16.92 97 TYR A CA 1
ATOM 695 C C . TYR A 1 118 ? 50.150 59.340 22.899 1.00 18.91 97 TYR A C 1
ATOM 696 O O . TYR A 1 118 ? 49.191 59.895 23.433 1.00 19.88 97 TYR A O 1
ATOM 705 N N . LEU A 1 119 ? 51.405 59.556 23.217 1.00 18.11 98 LEU A N 1
ATOM 706 C CA . LEU A 1 119 ? 51.821 60.566 24.166 1.00 17.80 98 LEU A CA 1
ATOM 707 C C . LEU A 1 119 ? 51.948 61.878 23.372 1.00 17.47 98 LEU A C 1
ATOM 708 O O . LEU A 1 119 ? 52.756 61.975 22.473 1.00 19.13 98 LEU A O 1
ATOM 713 N N . LEU A 1 120 ? 51.185 62.908 23.740 1.00 17.61 99 LEU A N 1
ATOM 714 C CA . LEU A 1 120 ? 51.238 64.184 23.007 1.00 17.02 99 LEU A CA 1
ATOM 715 C C . LEU A 1 120 ? 51.972 65.208 23.797 1.00 19.74 99 LEU A C 1
ATOM 716 O O . LEU A 1 120 ? 51.897 65.210 25.064 1.00 20.08 99 LEU A O 1
ATOM 721 N N . ASN A 1 121 ? 52.658 66.098 23.090 1.00 19.45 100 ASN A N 1
ATOM 722 C CA . ASN A 1 121 ? 53.160 67.322 23.720 1.00 20.72 100 ASN A CA 1
ATOM 723 C C . ASN A 1 121 ? 52.087 68.395 23.781 1.00 20.05 100 ASN A C 1
ATOM 724 O O . ASN A 1 121 ? 50.952 68.174 23.369 1.00 20.48 100 ASN A O 1
ATOM 729 N N . GLU A 1 122 ? 52.469 69.587 24.303 1.00 23.22 101 GLU A N 1
ATOM 730 C CA . GLU A 1 122 ? 51.527 70.667 24.579 1.00 24.69 101 GLU A CA 1
ATOM 731 C C . GLU A 1 122 ? 50.887 71.202 23.292 1.00 25.01 101 GLU A C 1
ATOM 732 O O . GLU A 1 122 ? 49.753 71.690 23.333 1.00 24.98 101 GLU A O 1
ATOM 734 N N . ARG A 1 123 ? 51.564 70.984 22.159 1.00 25.61 102 ARG A N 1
ATOM 735 C CA . ARG A 1 123 ? 51.106 71.401 20.834 1.00 27.04 102 ARG A CA 1
ATOM 736 C C . ARG A 1 123 ? 50.460 70.269 20.054 1.00 25.04 102 ARG A C 1
ATOM 737 O O . ARG A 1 123 ? 50.193 70.363 18.850 1.00 24.55 102 ARG A O 1
ATOM 745 N N . ALA A 1 124 ? 50.202 69.189 20.771 1.00 24.06 103 ALA A N 1
ATOM 746 C CA . ALA A 1 124 ? 49.574 67.975 20.235 1.00 21.69 103 ALA A CA 1
ATOM 747 C C . ALA A 1 124 ? 50.412 67.263 19.197 1.00 21.49 103 ALA A C 1
ATOM 748 O O . ALA A 1 124 ?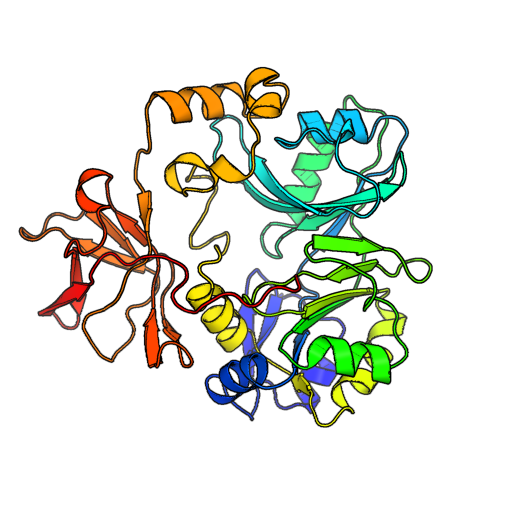 49.894 66.420 18.456 1.00 20.18 103 ALA A O 1
ATOM 750 N N . GLY A 1 125 ? 51.739 67.526 19.173 1.00 20.48 104 GLY A N 1
ATOM 751 C CA . GLY A 1 125 ? 52.644 66.693 18.404 1.00 20.25 104 GLY A CA 1
ATOM 752 C C . GLY A 1 125 ? 52.826 65.353 19.103 1.00 19.15 104 GLY A C 1
ATOM 753 O O . GLY A 1 125 ? 52.644 65.214 20.318 1.00 18.23 104 GLY A O 1
ATOM 754 N N . ILE A 1 126 ? 53.147 64.330 18.316 1.00 18.82 105 ILE A N 1
ATOM 755 C CA . ILE A 1 126 ? 53.226 62.967 18.831 1.00 17.58 105 ILE A CA 1
ATOM 756 C C . ILE A 1 126 ? 54.621 62.671 19.327 1.00 18.30 105 ILE A C 1
ATOM 757 O O . ILE A 1 126 ? 55.576 62.458 18.555 1.00 16.82 105 ILE A O 1
ATOM 762 N N . LEU A 1 127 ? 54.798 62.638 20.660 1.00 16.86 106 LEU A N 1
ATOM 763 C CA . LEU A 1 127 ? 56.096 62.263 21.245 1.00 17.40 106 LEU A CA 1
ATOM 764 C C . LEU A 1 127 ? 56.423 60.771 20.982 1.00 17.98 106 LEU A C 1
ATOM 765 O O . LEU A 1 127 ? 57.581 60.422 20.798 1.00 18.17 106 LEU A O 1
ATOM 770 N N . ASP A 1 128 ? 55.405 59.927 21.018 1.00 18.25 107 ASP A N 1
ATOM 771 C CA . ASP A 1 128 ? 55.517 58.483 20.758 1.00 17.64 107 ASP A CA 1
ATOM 772 C C . ASP A 1 128 ? 54.142 57.928 20.577 1.00 18.19 107 ASP A C 1
ATOM 773 O O . ASP A 1 128 ? 53.178 58.409 21.172 1.00 18.11 107 ASP A O 1
ATOM 778 N N . ASP A 1 129 ? 54.038 56.895 19.760 1.00 18.28 108 ASP A N 1
ATOM 779 C CA . ASP A 1 129 ? 52.793 56.116 19.744 1.00 19.65 108 ASP A CA 1
ATOM 780 C C . ASP A 1 129 ? 52.989 54.884 20.609 1.00 19.40 108 ASP A C 1
ATOM 781 O O . ASP A 1 129 ? 54.142 54.448 20.821 1.00 20.36 108 ASP A O 1
ATOM 786 N N . LEU A 1 130 ? 51.882 54.418 21.202 1.00 19.18 109 LEU A N 1
ATOM 787 C CA . LEU A 1 130 ? 52.001 53.451 22.313 1.00 21.48 109 LEU A CA 1
ATOM 788 C C . LEU A 1 130 ? 50.830 52.507 22.216 1.00 21.40 109 LEU A C 1
ATOM 789 O O . LEU A 1 130 ? 49.822 52.883 21.684 1.00 21.81 109 LEU A O 1
ATOM 794 N N . ILE A 1 131 ? 50.913 51.322 22.831 1.00 18.25 110 ILE A N 1
ATOM 795 C CA . ILE A 1 131 ? 49.778 50.486 23.080 1.00 17.85 110 ILE A CA 1
ATOM 796 C C . ILE A 1 131 ? 49.632 50.367 24.588 1.00 17.15 110 ILE A C 1
ATOM 797 O O . ILE A 1 131 ? 50.599 50.030 25.328 1.00 17.29 110 ILE A O 1
ATOM 802 N N . LEU A 1 132 ? 48.403 50.679 25.045 1.00 17.11 111 LEU A N 1
ATOM 803 C CA . LEU A 1 132 ? 48.010 50.622 26.466 1.00 17.13 111 LEU A CA 1
ATOM 804 C C . LEU A 1 132 ? 47.082 49.417 26.670 1.00 17.57 111 LEU A C 1
ATOM 805 O O . LEU A 1 132 ? 46.097 49.284 25.937 1.00 18.29 111 LEU A O 1
ATOM 810 N N . THR A 1 133 ? 47.387 48.567 27.650 1.00 16.36 112 THR A N 1
ATOM 811 C CA . THR A 1 133 ? 46.556 47.381 27.989 1.00 17.17 112 THR A CA 1
ATOM 812 C C . THR A 1 133 ? 46.232 47.412 29.435 1.00 18.40 112 THR A C 1
ATOM 813 O O . THR A 1 133 ? 47.097 47.719 30.242 1.00 18.88 112 THR A O 1
ATOM 817 N N . ARG A 1 134 ? 44.961 47.234 29.771 1.00 17.76 113 ARG A N 1
ATOM 818 C CA . ARG A 1 134 ? 44.563 47.121 31.165 1.00 19.49 113 ARG A CA 1
ATOM 819 C C . ARG A 1 134 ? 44.702 45.691 31.613 1.00 19.22 113 ARG A C 1
ATOM 820 O O . ARG A 1 134 ? 44.227 44.771 30.911 1.00 19.32 113 ARG A O 1
ATOM 828 N N . LEU A 1 135 ? 45.387 45.510 32.721 1.00 19.53 114 LEU A N 1
ATOM 829 C CA . LEU A 1 135 ? 45.671 44.165 33.264 1.00 21.69 114 LEU A CA 1
ATOM 830 C C . LEU A 1 135 ? 44.858 43.832 34.509 1.00 22.84 114 LEU A C 1
ATOM 831 O O . LEU A 1 135 ? 44.571 42.655 34.738 1.00 24.64 114 LEU A O 1
ATOM 836 N N . ALA A 1 136 ? 44.418 44.877 35.209 1.00 23.26 115 ALA A N 1
ATOM 837 C CA . ALA A 1 136 ? 43.654 44.723 36.463 1.00 24.90 115 ALA A CA 1
ATOM 838 C C . ALA A 1 136 ? 42.975 46.062 36.752 1.00 24.59 115 ALA A C 1
ATOM 839 O O . ALA A 1 136 ? 43.128 47.037 36.022 1.00 24.43 115 ALA A O 1
ATOM 841 N N . GLU A 1 137 ? 42.206 46.107 37.833 1.00 26.25 116 GLU A N 1
ATOM 842 C CA . GLU A 1 137 ? 41.560 47.355 38.159 1.00 27.58 116 GLU A CA 1
ATOM 843 C C . GLU A 1 137 ? 42.622 48.472 38.308 1.00 25.51 116 GLU A C 1
ATOM 844 O O . GLU A 1 137 ? 42.367 49.555 37.858 1.00 27.54 116 GLU A O 1
ATOM 850 N N . CYS A 1 138 ? 43.788 48.214 38.903 1.00 25.65 117 CYS A N 1
ATOM 851 C CA . CYS A 1 138 ? 44.752 49.304 39.104 1.00 25.88 117 CYS A CA 1
A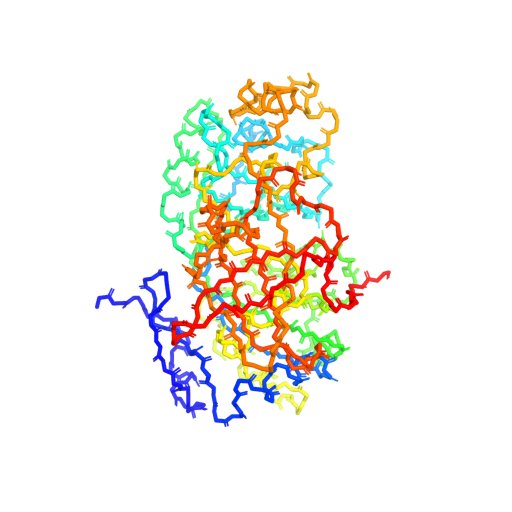TOM 852 C C . CYS A 1 138 ? 46.063 49.014 38.475 1.00 23.50 117 CYS A C 1
ATOM 853 O O . CYS A 1 138 ? 47.077 49.530 38.932 1.00 23.06 117 CYS A O 1
ATOM 856 N N . ARG A 1 139 ? 46.058 48.223 37.392 1.00 22.23 118 ARG A N 1
ATOM 857 C CA . ARG A 1 139 ? 47.355 47.845 36.756 1.00 22.00 118 ARG A CA 1
ATOM 858 C C . ARG A 1 139 ? 47.211 47.888 35.261 1.00 20.06 118 ARG A C 1
ATOM 859 O O . ARG A 1 139 ? 46.299 47.290 34.693 1.00 19.00 118 ARG A O 1
ATOM 867 N N . PHE A 1 140 ? 48.165 48.562 34.627 1.00 17.65 119 PHE A N 1
ATOM 868 C CA . PHE A 1 140 ? 48.168 48.698 33.151 1.00 17.66 119 PHE A CA 1
ATOM 869 C C . PHE A 1 140 ? 49.576 48.494 32.621 1.00 17.63 119 PHE A C 1
ATOM 870 O O . PHE A 1 140 ? 50.538 48.582 33.354 1.00 17.61 119 PHE A O 1
ATOM 878 N N . MET A 1 141 ? 49.683 48.227 31.339 1.00 17.28 120 MET A N 1
ATOM 879 C CA . MET A 1 141 ? 50.979 48.055 30.675 1.00 18.03 120 MET A CA 1
ATOM 880 C C . MET A 1 141 ? 50.945 48.994 29.458 1.00 17.49 120 MET A C 1
ATOM 881 O O . MET A 1 141 ? 49.938 49.158 28.772 1.00 16.92 120 MET A O 1
ATOM 886 N N . LEU A 1 142 ? 52.075 49.637 29.242 1.00 15.80 121 LEU A N 1
ATOM 887 C CA . LEU A 1 142 ? 52.347 50.410 28.021 1.00 16.99 121 LEU A CA 1
ATOM 888 C C . LEU A 1 142 ? 53.509 49.754 27.297 1.00 17.38 121 LEU A C 1
ATOM 889 O O . LEU A 1 142 ? 54.516 49.325 27.915 1.00 18.71 121 LEU A O 1
ATOM 894 N N . VAL A 1 143 ? 53.430 49.712 25.974 1.00 17.05 122 VAL A N 1
ATOM 895 C CA . VAL A 1 143 ? 54.611 49.345 25.166 1.00 18.19 122 VAL A CA 1
ATOM 896 C C . VAL A 1 143 ? 55.048 50.544 24.348 1.00 19.23 122 VAL A C 1
ATOM 897 O O . VAL A 1 143 ? 54.237 51.062 23.571 1.00 19.87 122 VAL A O 1
ATOM 901 N N . ALA A 1 144 ? 56.314 50.933 24.534 1.00 18.70 123 ALA A N 1
ATOM 902 C CA . ALA A 1 144 ? 56.938 52.146 23.975 1.00 19.09 123 ALA A CA 1
ATOM 903 C C . ALA A 1 144 ? 57.901 51.762 22.893 1.00 18.95 123 ALA A C 1
ATOM 904 O O . ALA A 1 144 ? 58.551 50.710 22.972 1.00 19.00 123 ALA A O 1
ATOM 906 N N . ASN A 1 145 ? 58.072 52.635 21.912 1.00 18.24 124 ASN A N 1
ATOM 907 C CA . ASN A 1 145 ? 59.087 52.373 20.900 1.00 18.62 124 ASN A CA 1
ATOM 908 C C . ASN A 1 145 ? 60.493 52.480 21.380 1.00 17.58 124 ASN A C 1
ATOM 909 O O . ASN A 1 145 ? 60.803 53.306 22.242 1.00 18.32 124 ASN A O 1
ATOM 914 N N . ALA A 1 146 ? 61.412 51.741 20.742 1.00 18.48 125 ALA A N 1
ATOM 915 C CA . ALA A 1 146 ? 62.789 51.703 21.141 1.00 20.66 125 ALA A CA 1
ATOM 916 C C . ALA A 1 146 ? 63.459 53.071 21.255 1.00 22.29 125 ALA A C 1
ATOM 917 O O . ALA A 1 146 ? 64.105 53.369 22.261 1.00 25.70 125 ALA A O 1
ATOM 919 N N . GLY A 1 147 ? 63.301 53.884 20.255 1.00 22.34 126 GLY A N 1
ATOM 920 C CA . GLY A 1 147 ? 64.022 55.170 20.250 1.00 23.72 126 GLY A CA 1
ATOM 921 C C . GLY A 1 147 ? 63.567 56.174 21.276 1.00 23.71 126 GLY A C 1
ATOM 922 O O . GLY A 1 147 ? 64.254 57.145 21.594 1.00 24.09 126 GLY A O 1
ATOM 923 N N . ASN A 1 148 ? 62.360 55.955 21.761 1.00 22.79 127 ASN A N 1
ATOM 924 C CA . ASN A 1 148 ? 61.672 56.864 22.637 1.00 21.73 127 ASN A CA 1
ATOM 925 C C . ASN A 1 148 ? 61.468 56.377 24.028 1.00 21.88 127 ASN A C 1
ATOM 926 O O . ASN A 1 148 ? 60.836 57.051 24.836 1.00 21.90 127 ASN A O 1
ATOM 931 N N . ALA A 1 149 ? 61.976 55.211 24.367 1.00 21.23 128 ALA A N 1
ATOM 932 C CA . ALA A 1 149 ? 61.632 54.548 25.642 1.00 21.51 128 ALA A CA 1
ATOM 933 C C . ALA A 1 149 ? 62.093 55.393 26.831 1.00 22.36 128 ALA A C 1
ATOM 934 O O . ALA A 1 149 ? 61.351 55.595 27.782 1.00 21.40 128 ALA A O 1
ATOM 936 N N . GLN A 1 150 ? 63.317 55.870 26.770 1.00 21.78 129 GLN A N 1
ATOM 937 C CA . GLN A 1 150 ? 63.849 56.671 27.879 1.00 22.69 129 GLN A CA 1
ATOM 938 C C . GLN A 1 150 ? 63.103 57.978 28.040 1.00 20.50 129 GLN A C 1
ATOM 939 O O . GLN A 1 150 ? 62.715 58.305 29.165 1.00 20.46 129 GLN A O 1
ATOM 945 N N . ALA A 1 151 ? 62.908 58.718 26.956 1.00 20.13 130 ALA A N 1
ATOM 946 C CA . ALA A 1 151 ? 62.101 59.980 26.981 1.00 21.06 130 ALA A CA 1
ATOM 947 C C . ALA A 1 151 ? 60.666 59.771 27.380 1.00 20.91 130 ALA A C 1
ATOM 948 O O . ALA A 1 151 ? 60.132 60.577 28.140 1.00 20.89 130 ALA A O 1
ATOM 950 N N . ASP A 1 152 ? 60.023 58.708 26.894 1.00 21.99 131 ASP A N 1
ATOM 951 C CA . ASP A 1 152 ? 58.632 58.403 27.266 1.00 20.38 131 ASP A CA 1
ATOM 952 C C . ASP A 1 152 ? 58.579 58.164 28.768 1.00 20.50 131 ASP A C 1
ATOM 953 O O . ASP A 1 152 ? 57.701 58.695 29.424 1.00 18.87 131 ASP A O 1
ATOM 958 N N . PHE A 1 153 ? 59.462 57.334 29.315 1.00 19.81 132 PHE A N 1
ATOM 959 C CA . PHE A 1 153 ? 59.476 57.061 30.739 1.00 19.14 132 PHE A CA 1
ATOM 960 C C . PHE A 1 153 ? 59.657 58.359 31.548 1.00 20.50 132 PHE A C 1
ATOM 961 O O . PHE A 1 153 ? 58.893 58.619 32.477 1.00 20.40 132 PHE A O 1
ATOM 969 N N . ALA A 1 154 ? 60.583 59.213 31.133 1.00 19.48 133 ALA A N 1
ATOM 970 C CA . ALA A 1 154 ? 60.815 60.458 31.889 1.00 20.31 133 ALA A CA 1
ATOM 971 C C . ALA A 1 154 ? 59.575 61.361 31.879 1.00 19.56 133 ALA A C 1
ATOM 972 O O . ALA A 1 154 ? 59.204 61.925 32.910 1.00 19.05 133 ALA A O 1
ATOM 974 N N . GLU A 1 155 ? 58.919 61.444 30.737 1.00 19.57 134 GLU A N 1
ATOM 975 C CA . GLU A 1 155 ? 57.755 62.273 30.604 1.00 18.24 134 GLU A CA 1
ATOM 976 C C . GLU A 1 155 ? 56.546 61.702 31.350 1.00 19.78 134 GLU A C 1
ATOM 977 O O . GLU A 1 155 ? 55.792 62.451 32.029 1.00 18.44 134 GLU A O 1
ATOM 983 N N . LEU A 1 156 ? 56.369 60.378 31.313 1.00 19.25 135 LEU A N 1
ATOM 984 C CA . LEU A 1 156 ? 55.268 59.772 32.065 1.00 17.96 135 LEU A CA 1
ATOM 985 C C . LEU A 1 156 ? 55.430 59.992 33.572 1.00 19.47 135 LEU A C 1
ATOM 986 O O . LEU A 1 156 ? 54.492 60.280 34.254 1.00 18.89 135 LEU A O 1
ATOM 991 N N . GLU A 1 157 ? 56.665 59.854 34.035 1.00 19.41 136 GLU A N 1
ATOM 992 C CA . GLU A 1 157 ? 57.034 60.061 35.450 1.00 21.60 136 GLU A CA 1
ATOM 993 C C . GLU A 1 157 ? 56.696 61.497 35.870 1.00 21.25 136 GLU A C 1
ATOM 994 O O . GLU A 1 157 ? 56.126 61.732 36.940 1.00 20.93 136 GLU A O 1
ATOM 1000 N N . LYS A 1 158 ? 56.980 62.486 35.022 1.00 20.21 137 LYS A N 1
ATOM 1001 C CA . LYS A 1 158 ? 56.607 63.853 35.360 1.00 20.01 137 LYS A CA 1
ATOM 1002 C C . LYS A 1 158 ? 55.099 64.046 35.357 1.00 20.02 137 LYS A C 1
ATOM 1003 O O . LYS A 1 158 ? 54.559 64.734 36.189 1.00 20.26 137 LYS A O 1
ATOM 1009 N N . ARG A 1 159 ? 54.382 63.487 34.393 1.00 18.00 138 ARG A N 1
ATOM 1010 C CA . ARG A 1 159 ? 52.901 63.606 34.391 1.00 18.74 138 ARG A CA 1
ATOM 1011 C C . ARG A 1 159 ? 52.237 62.867 35.560 1.00 18.44 138 ARG A C 1
ATOM 1012 O O . ARG A 1 159 ? 51.061 63.145 35.900 1.00 19.72 138 ARG A O 1
ATOM 1020 N N . ALA A 1 160 ? 52.965 61.917 36.149 1.00 18.96 139 ALA A N 1
ATOM 1021 C CA . ALA A 1 160 ? 52.529 61.200 37.334 1.00 18.36 139 ALA A CA 1
ATOM 1022 C C . ALA A 1 160 ? 52.822 61.909 38.655 1.00 19.46 139 ALA A C 1
ATOM 1023 O O . ALA A 1 160 ? 52.386 61.435 39.693 1.00 19.45 139 ALA A O 1
ATOM 1025 N N . PHE A 1 161 ? 53.542 63.019 38.610 1.00 19.64 140 PHE A N 1
ATOM 1026 C CA . PHE A 1 161 ? 53.931 63.710 39.877 1.00 21.63 140 PHE A CA 1
ATOM 1027 C C . PHE A 1 161 ? 52.729 63.941 40.807 1.00 22.69 140 PHE A C 1
ATOM 1028 O O . PHE A 1 161 ? 52.811 63.712 42.028 1.00 24.27 140 PHE A O 1
ATOM 1036 N N . GLY A 1 162 ? 51.631 64.398 40.254 1.00 24.19 141 GLY A N 1
ATOM 1037 C CA . GLY A 1 162 ? 50.455 64.619 41.104 1.00 25.63 141 GLY A CA 1
ATOM 1038 C C . GLY A 1 162 ? 49.696 63.381 41.575 1.00 27.12 141 GLY A C 1
ATOM 1039 O O . GLY A 1 162 ? 48.863 63.446 42.517 1.00 29.47 141 GLY A O 1
ATOM 1040 N N . PHE A 1 163 ? 49.958 62.220 40.974 1.00 22.99 142 PHE A N 1
ATOM 1041 C CA . PHE A 1 163 ? 49.045 61.105 41.151 1.00 22.93 142 PHE A CA 1
ATOM 1042 C C . PHE A 1 163 ? 49.599 60.040 42.031 1.00 23.33 142 PHE A C 1
ATOM 1043 O O . PHE A 1 163 ? 50.812 59.836 42.110 1.00 21.78 142 PHE A O 1
ATOM 1051 N N . GLU A 1 164 ? 48.716 59.336 42.707 1.00 25.16 143 GLU A N 1
ATOM 1052 C CA A GLU A 1 164 ? 49.165 58.190 43.543 0.50 25.60 143 GLU A CA 1
ATOM 1053 C CA B GLU A 1 164 ? 49.096 58.187 43.534 0.50 25.26 143 GLU A CA 1
ATOM 1054 C C . GLU A 1 164 ? 49.217 56.943 42.671 1.00 24.57 143 GLU A C 1
ATOM 1055 O O . GLU A 1 164 ? 48.316 56.125 42.620 1.00 25.31 143 GLU A O 1
ATOM 1066 N N . CYS A 1 165 ? 50.303 56.843 41.950 1.00 24.70 144 CYS A N 1
ATOM 1067 C CA A CYS A 1 165 ? 50.508 55.782 40.963 0.50 24.98 144 CYS A CA 1
ATOM 1068 C CA B CYS A 1 165 ? 50.547 55.669 41.154 0.50 24.13 144 CYS A CA 1
ATOM 1069 C C . CYS A 1 165 ? 52.012 55.661 40.794 1.00 24.66 144 CYS A C 1
ATOM 1070 O O . CYS A 1 165 ? 52.739 56.646 41.004 1.00 27.50 144 CYS A O 1
ATOM 1075 N N . GLN A 1 166 ? 52.472 54.494 40.359 1.00 23.64 145 GLN A N 1
ATOM 1076 C CA . GLN A 1 166 ? 53.874 54.309 40.028 1.00 23.52 145 GLN A CA 1
ATOM 1077 C C . GLN A 1 166 ? 54.033 53.936 38.537 1.00 22.54 145 GLN A C 1
ATOM 1078 O O . GLN A 1 166 ? 53.164 53.282 37.996 1.00 22.23 145 GLN A O 1
ATOM 1084 N N . VAL A 1 167 ? 55.117 54.375 37.946 1.00 22.62 146 VAL A N 1
ATOM 1085 C CA . VAL A 1 167 ? 55.501 54.078 36.567 1.00 21.24 146 VAL A CA 1
ATOM 1086 C C . VAL A 1 167 ? 56.817 53.339 36.686 1.00 20.58 146 VAL A C 1
ATOM 1087 O O . VAL A 1 167 ? 57.768 53.860 37.286 1.00 22.58 146 VAL A O 1
ATOM 1091 N N . ILE A 1 168 ? 56.902 52.146 36.083 1.00 21.35 147 ILE A N 1
ATOM 1092 C CA . ILE A 1 168 ? 58.027 51.258 36.253 1.00 19.59 147 ILE A CA 1
ATOM 1093 C C . ILE A 1 168 ? 58.490 50.725 34.865 1.00 19.18 147 ILE A C 1
ATOM 1094 O O . ILE A 1 168 ? 57.725 50.043 34.222 1.00 19.09 147 ILE A O 1
ATOM 1099 N N . ALA A 1 169 ? 59.751 50.972 34.510 1.00 19.48 148 ALA A N 1
ATOM 1100 C CA . ALA A 1 169 ? 60.319 50.433 33.274 1.00 18.65 148 ALA A CA 1
ATOM 1101 C C . ALA A 1 169 ? 60.715 48.983 33.541 1.00 20.51 148 ALA A C 1
ATOM 1102 O O . ALA A 1 169 ? 61.377 48.705 34.505 1.00 23.46 148 ALA A O 1
ATOM 1104 N N . LEU A 1 170 ? 60.236 48.047 32.728 1.00 18.40 149 LEU A N 1
ATOM 1105 C CA . LEU A 1 170 ? 60.497 46.641 32.939 1.00 18.41 149 LEU A CA 1
ATOM 1106 C C . LEU A 1 170 ? 61.640 46.144 32.084 1.00 17.76 149 LEU A C 1
ATOM 1107 O O . LEU A 1 170 ? 61.865 46.633 30.947 1.00 18.98 149 LEU A O 1
ATOM 1112 N N . GLU A 1 171 ? 62.364 45.167 32.620 1.00 18.85 150 GLU A N 1
ATOM 1113 C CA A GLU A 1 171 ? 63.404 44.453 31.858 0.70 20.28 150 GLU A CA 1
ATOM 1114 C CA B GLU A 1 171 ? 63.407 44.460 31.864 0.30 18.93 150 GLU A CA 1
ATOM 1115 C C . GLU A 1 171 ? 62.803 43.167 31.294 1.00 18.47 150 GLU A C 1
ATOM 1116 O O . GLU A 1 171 ? 62.443 42.257 32.028 1.00 18.90 150 GLU A O 1
ATOM 1127 N N . ARG A 1 172 ? 62.660 43.144 29.975 1.00 18.23 151 ARG A N 1
ATOM 1128 C CA . ARG A 1 172 ? 62.019 42.030 29.310 1.00 17.16 151 ARG A CA 1
ATOM 1129 C C . ARG A 1 172 ? 62.578 41.745 27.964 1.00 16.09 151 ARG A C 1
ATOM 1130 O O . ARG A 1 172 ? 63.128 42.626 27.278 1.00 16.92 151 ARG A O 1
ATOM 1138 N N . VAL A 1 173 ? 62.415 40.499 27.530 1.00 15.69 152 VAL A N 1
ATOM 1139 C CA . VAL A 1 173 ? 62.477 40.154 26.099 1.00 14.88 152 VAL A CA 1
ATOM 1140 C C . VAL A 1 173 ? 61.083 40.263 25.583 1.00 15.86 152 VAL A C 1
ATOM 1141 O O . VAL A 1 173 ? 60.132 39.924 26.266 1.00 16.28 152 VAL A O 1
ATOM 1145 N N . LEU A 1 174 ? 60.949 40.732 24.348 1.00 16.09 153 LEU A N 1
ATOM 1146 C CA . LEU A 1 174 ? 59.692 40.838 23.668 1.00 15.44 153 LEU A CA 1
ATOM 1147 C C . LEU A 1 174 ? 59.863 40.181 22.302 1.00 15.55 153 LEU A C 1
ATOM 1148 O O . LEU A 1 174 ? 60.774 40.545 21.519 1.00 16.11 153 LEU A O 1
ATOM 1153 N N . LEU A 1 175 ? 59.010 39.206 22.004 1.00 14.38 154 LEU A N 1
ATOM 1154 C CA . LEU A 1 175 ? 59.010 38.452 20.739 1.00 14.02 154 LEU A CA 1
ATOM 1155 C C . LEU A 1 175 ? 57.672 38.669 20.085 1.00 16.23 154 LEU A C 1
ATOM 1156 O O . LEU A 1 175 ? 56.680 38.611 20.751 1.00 18.47 154 LEU A O 1
ATOM 1161 N N . ALA A 1 176 ? 57.625 38.869 18.782 1.00 14.04 155 ALA A N 1
ATOM 1162 C CA . ALA A 1 176 ? 56.388 38.829 18.036 1.00 14.66 155 ALA A CA 1
ATOM 1163 C C . ALA A 1 176 ? 56.361 37.557 17.203 1.00 15.45 155 ALA A C 1
ATOM 1164 O O . ALA A 1 176 ? 57.318 37.189 16.602 1.00 15.40 155 ALA A O 1
ATOM 1166 N N . LEU A 1 177 ? 55.188 36.905 17.182 1.00 14.76 156 LEU A N 1
ATOM 1167 C CA . LEU A 1 177 ? 54.982 35.648 16.409 1.00 14.78 156 LEU A CA 1
ATOM 1168 C C . LEU A 1 177 ? 53.785 35.976 15.541 1.00 14.57 156 LEU A C 1
ATOM 1169 O O . LEU A 1 177 ? 52.662 36.111 16.022 1.00 16.42 156 LEU A O 1
ATOM 1174 N N . GLN A 1 178 ? 53.983 36.088 14.229 1.00 16.02 157 GLN A N 1
ATOM 1175 C CA . GLN A 1 178 ? 53.018 36.712 13.309 1.00 15.48 157 GLN A CA 1
ATOM 1176 C C . GLN A 1 178 ? 52.810 35.871 12.067 1.00 15.47 157 GLN A C 1
ATOM 1177 O O . GLN A 1 178 ? 53.727 35.290 11.534 1.00 16.15 157 GLN A O 1
ATOM 1183 N N . GLY A 1 179 ? 51.557 35.823 11.581 1.00 15.94 158 GLY A N 1
ATOM 1184 C CA . GLY A 1 179 ? 51.215 35.112 10.376 1.00 17.48 158 GLY A CA 1
ATOM 1185 C C . GLY A 1 179 ? 49.996 34.179 10.552 1.00 17.42 158 GLY A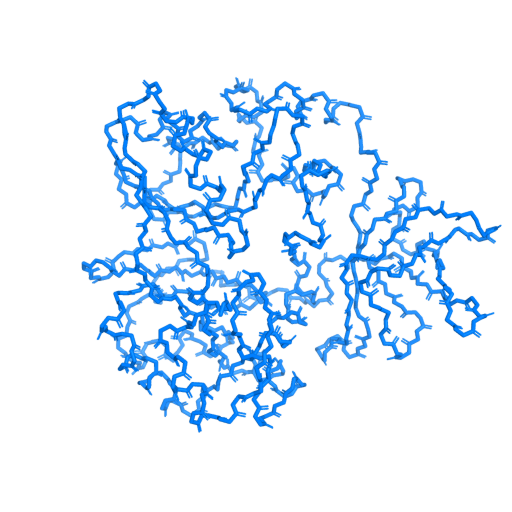 C 1
ATOM 1186 O O . GLY A 1 179 ? 49.525 33.939 11.674 1.00 17.01 158 GLY A O 1
ATOM 1187 N N . PRO A 1 180 ? 49.567 33.591 9.440 1.00 17.61 159 PRO A N 1
ATOM 1188 C CA . PRO A 1 180 ? 48.401 32.724 9.503 1.00 20.03 159 PRO A CA 1
ATOM 1189 C C . PRO A 1 180 ? 48.569 31.465 10.256 1.00 19.29 159 PRO A C 1
ATOM 1190 O O . PRO A 1 180 ? 47.530 30.907 10.683 1.00 21.25 159 PRO A O 1
ATOM 1194 N N . GLN A 1 181 ? 49.802 31.035 10.494 1.00 19.93 160 GLN A N 1
ATOM 1195 C CA . GLN A 1 181 ? 50.051 29.866 11.306 1.00 20.15 160 GLN A CA 1
ATOM 1196 C C . GLN A 1 181 ? 50.478 30.166 12.733 1.00 19.87 160 GLN A C 1
ATOM 1197 O O . GLN A 1 181 ? 50.779 29.287 13.526 1.00 20.03 160 GLN A O 1
ATOM 1203 N N . ALA A 1 182 ? 50.548 31.451 13.069 1.00 19.46 161 ALA A N 1
ATOM 1204 C CA . ALA A 1 182 ? 51.049 31.824 14.379 1.00 19.20 161 ALA A CA 1
ATOM 1205 C C . ALA A 1 182 ? 50.243 31.216 15.534 1.00 19.94 161 ALA A C 1
ATOM 1206 O O . ALA A 1 182 ? 50.825 30.758 16.511 1.00 19.45 161 ALA A O 1
ATOM 1208 N N . ALA A 1 183 ? 48.912 31.275 15.447 1.00 18.42 162 ALA A N 1
ATOM 1209 C CA . ALA A 1 183 ? 48.014 30.739 16.472 1.00 19.53 162 ALA A CA 1
ATOM 1210 C C . ALA A 1 183 ? 48.190 29.249 16.650 1.00 18.78 162 ALA A C 1
ATOM 1211 O O . ALA A 1 183 ? 48.239 28.778 17.778 1.00 20.86 162 ALA A O 1
ATOM 1213 N N . ALA A 1 184 ? 48.376 28.539 15.557 1.00 20.66 163 ALA A N 1
ATOM 1214 C CA . ALA A 1 184 ? 48.589 27.107 15.626 1.00 20.38 163 ALA A CA 1
ATOM 1215 C C . ALA A 1 184 ? 49.943 26.772 16.253 1.00 21.83 163 ALA A C 1
ATOM 1216 O O . ALA A 1 184 ? 50.051 25.910 17.129 1.00 22.49 163 ALA A O 1
ATOM 1218 N N . VAL A 1 185 ? 50.985 27.548 15.888 1.00 18.82 164 VAL A N 1
ATOM 1219 C CA . VAL A 1 185 ? 52.312 27.394 16.474 1.00 19.91 164 VAL A CA 1
ATOM 1220 C C . VAL A 1 185 ? 52.231 27.616 17.997 1.00 19.74 164 VAL A C 1
ATOM 1221 O O . VAL A 1 185 ? 52.824 26.838 18.767 1.00 20.46 164 VAL A O 1
ATOM 1225 N N . LEU A 1 186 ? 51.554 28.692 18.404 1.00 18.60 165 LEU A N 1
ATOM 1226 C CA . LEU A 1 186 ? 51.406 29.029 19.793 1.00 19.81 165 LEU A CA 1
ATOM 1227 C C . LEU A 1 186 ? 50.772 27.863 20.548 1.00 22.02 165 LEU A C 1
ATOM 1228 O O . LEU A 1 186 ? 51.293 27.422 21.558 1.00 22.06 165 LEU A O 1
ATOM 1233 N N . ALA A 1 187 ? 49.652 27.393 20.046 1.00 22.96 166 ALA A N 1
ATOM 1234 C CA . ALA A 1 187 ? 48.942 26.202 20.661 1.00 24.39 166 ALA A CA 1
ATOM 1235 C C . ALA A 1 187 ? 49.858 24.982 20.744 1.00 25.88 166 ALA A C 1
ATOM 1236 O O . ALA A 1 187 ? 49.955 24.347 21.771 1.00 27.34 166 ALA A O 1
ATOM 1238 N N . ASP A 1 188 ? 50.562 24.668 19.674 1.00 25.47 167 ASP A N 1
ATOM 1239 C CA . ASP A 1 188 ? 51.405 23.464 19.668 1.00 26.37 167 ASP A CA 1
ATOM 1240 C C . ASP A 1 188 ? 52.635 23.597 20.562 1.00 26.79 167 ASP A C 1
ATOM 1241 O O . ASP A 1 188 ? 53.250 22.600 20.952 1.00 28.13 167 ASP A O 1
ATOM 1246 N N . ALA A 1 189 ? 53.034 24.831 20.876 1.00 25.56 168 ALA A N 1
ATOM 1247 C CA . ALA A 1 189 ? 54.109 25.072 21.812 1.00 26.62 168 ALA A CA 1
ATOM 1248 C C . ALA A 1 189 ? 53.629 25.002 23.268 1.00 25.83 168 ALA A C 1
ATOM 1249 O O . ALA A 1 189 ? 54.438 25.194 24.191 1.00 26.94 168 ALA A O 1
ATOM 1251 N N . GLY A 1 190 ? 52.334 24.775 23.465 1.00 25.64 169 GLY A N 1
ATOM 1252 C CA . GLY A 1 190 ? 51.742 24.736 24.798 1.00 26.37 169 GLY A CA 1
ATOM 1253 C C . GLY A 1 190 ? 51.534 26.039 25.484 1.00 26.85 169 GLY A C 1
ATOM 1254 O O . GLY A 1 190 ? 51.336 26.066 26.710 1.00 26.41 169 GLY A O 1
ATOM 1255 N N . LEU A 1 191 ? 51.486 27.131 24.696 1.00 25.07 170 LEU A N 1
ATOM 1256 C CA . LEU A 1 191 ? 51.295 28.437 25.274 1.00 24.65 170 LEU A CA 1
ATOM 1257 C C . LEU A 1 191 ? 49.839 28.872 25.096 1.00 23.89 170 LEU A C 1
ATOM 1258 O O . LEU A 1 191 ? 49.244 28.635 24.064 1.00 25.71 170 LEU A O 1
ATOM 1263 N N . PRO A 1 192 ? 49.246 29.471 26.117 1.00 23.55 171 PRO A N 1
ATOM 1264 C CA . PRO A 1 192 ? 47.910 30.014 26.060 1.00 24.51 171 PRO A CA 1
ATOM 1265 C C . PRO A 1 192 ? 47.906 31.328 25.262 1.00 24.78 171 PRO A C 1
ATOM 1266 O O . PRO A 1 192 ? 48.966 31.934 25.109 1.00 24.14 171 PRO A O 1
ATOM 1270 N N . GLY A 1 193 ? 46.742 31.684 24.742 1.00 24.03 172 GLY A N 1
ATOM 1271 C CA . GLY A 1 193 ? 46.515 32.917 24.014 1.00 22.46 172 GLY A CA 1
ATOM 1272 C C . GLY A 1 193 ? 45.571 32.774 22.834 1.00 22.03 172 GLY A C 1
ATOM 1273 O O . GLY A 1 193 ? 44.998 33.764 22.385 1.00 20.68 172 GLY A O 1
ATOM 1274 N N . ASN A 1 194 ? 45.309 31.528 22.392 1.00 21.33 173 ASN A N 1
ATOM 1275 C CA . ASN A 1 194 ? 44.378 31.346 21.326 1.00 22.86 173 ASN A CA 1
ATOM 1276 C C . ASN A 1 194 ? 42.951 31.823 21.658 1.00 21.15 173 ASN A C 1
ATOM 1277 O O . ASN A 1 194 ? 42.184 32.140 20.743 1.00 23.26 173 ASN A O 1
ATOM 1282 N N . GLU A 1 195 ? 42.655 31.944 22.951 1.00 23.60 174 GLU A N 1
ATOM 1283 C CA . GLU A 1 195 ? 41.372 32.469 23.463 1.00 24.09 174 GLU A CA 1
ATOM 1284 C C . GLU A 1 195 ? 41.232 33.986 23.391 1.00 24.73 174 GLU A C 1
ATOM 1285 O O . GLU A 1 195 ? 40.111 34.519 23.498 1.00 27.07 174 GLU A O 1
ATOM 1287 N N . LEU A 1 196 ? 42.347 34.717 23.168 1.00 21.93 175 LEU A N 1
ATOM 1288 C CA . LEU A 1 196 ? 42.276 36.143 23.045 1.00 21.08 175 LEU A CA 1
ATOM 1289 C C . LEU A 1 196 ? 41.569 36.554 21.746 1.00 18.79 175 LEU A C 1
ATOM 1290 O O . LEU A 1 196 ? 41.704 35.900 20.705 1.00 20.82 175 LEU A O 1
ATOM 1295 N N . LEU A 1 197 ? 40.896 37.664 21.787 1.00 20.13 176 LEU A N 1
ATOM 1296 C CA . LEU A 1 197 ? 40.451 38.348 20.613 1.00 19.92 176 LEU A CA 1
ATOM 1297 C C . LEU A 1 197 ? 41.581 39.312 20.163 1.00 20.75 176 LEU A C 1
ATOM 1298 O O . LEU A 1 197 ? 42.492 39.604 20.946 1.00 19.99 176 LEU A O 1
ATOM 1303 N N . PHE A 1 198 ? 41.531 39.771 18.933 1.00 20.58 177 PHE A N 1
ATOM 1304 C CA . PHE A 1 198 ? 42.397 40.893 18.510 1.00 19.24 177 PHE A CA 1
ATOM 1305 C C . PHE A 1 198 ? 42.368 42.045 19.463 1.00 19.54 177 PHE A C 1
ATOM 1306 O O . PHE A 1 198 ? 41.309 42.501 19.893 1.00 20.27 177 PHE A O 1
ATOM 1314 N N . MET A 1 199 ? 43.571 42.543 19.771 1.00 19.95 178 MET A N 1
ATOM 1315 C CA . MET A 1 199 ? 43.828 43.622 20.716 1.00 20.14 178 MET A CA 1
ATOM 1316 C C . MET A 1 199 ? 43.387 43.368 22.166 1.00 18.48 178 MET A C 1
ATOM 1317 O O . MET A 1 199 ? 42.879 44.266 22.846 1.00 20.97 178 MET A O 1
ATOM 1322 N N . GLN A 1 200 ? 43.461 42.107 22.566 1.00 19.59 179 GLN A N 1
ATOM 1323 C CA . GLN A 1 200 ? 43.368 41.688 23.964 1.00 19.80 179 GLN A CA 1
ATOM 1324 C C . GLN A 1 200 ? 44.705 41.170 24.433 1.00 19.93 179 GLN A C 1
ATOM 1325 O O . GLN A 1 200 ? 45.491 40.707 23.606 1.00 20.86 179 GLN A O 1
ATOM 1331 N N . GLY A 1 201 ? 44.884 41.167 25.732 1.00 18.75 180 GLY A N 1
ATOM 1332 C CA . GLY A 1 201 ? 46.095 40.689 26.374 1.00 19.45 180 GLY A CA 1
ATOM 1333 C C . GLY A 1 201 ? 45.806 40.111 27.734 1.00 21.30 180 GLY A C 1
ATOM 1334 O O . GLY A 1 201 ? 44.704 40.310 28.287 1.00 21.66 180 GLY A O 1
ATOM 1335 N N . PHE A 1 202 ? 46.764 39.367 28.251 1.00 19.20 181 PHE A N 1
ATOM 1336 C CA . PHE A 1 202 ? 46.641 38.751 29.572 1.00 20.55 181 PHE A CA 1
ATOM 1337 C C . PHE A 1 202 ? 48.028 38.357 30.089 1.00 19.95 181 PHE A C 1
ATOM 1338 O O . PHE A 1 202 ? 49.014 38.461 29.384 1.00 18.65 181 PHE A O 1
ATOM 1346 N N . GLU A 1 203 ? 48.073 37.881 31.339 1.00 20.83 182 GLU A N 1
ATOM 1347 C CA . GLU A 1 203 ? 49.318 37.447 31.946 1.00 21.57 182 GLU A CA 1
ATOM 1348 C C . GLU A 1 203 ? 49.194 35.979 32.262 1.00 21.87 182 GLU A C 1
ATOM 1349 O O . GLU A 1 203 ? 48.569 35.634 33.273 1.00 24.31 182 GLU A O 1
ATOM 1355 N N . PRO A 1 204 ? 49.758 35.121 31.420 1.00 21.11 183 PRO A N 1
ATOM 1356 C CA . PRO A 1 204 ? 49.599 33.630 31.652 1.00 22.30 183 PRO A CA 1
ATOM 1357 C C . PRO A 1 204 ? 50.441 33.067 32.785 1.00 23.21 183 PRO A C 1
ATOM 1358 O O . PRO A 1 204 ? 50.180 31.929 33.206 1.00 23.58 183 PRO A O 1
ATOM 1362 N N . GLN A 1 205 ? 51.449 33.820 33.217 1.00 20.81 184 GLN A N 1
ATOM 1363 C CA . GLN A 1 205 ? 52.319 33.479 34.320 1.00 21.03 184 GLN A CA 1
ATOM 1364 C C . GLN A 1 205 ? 52.847 34.784 34.877 1.00 21.10 184 GLN A C 1
ATOM 1365 O O . GLN A 1 205 ? 52.900 35.781 34.195 1.00 21.23 184 GLN A O 1
ATOM 1371 N N . GLN A 1 206 ? 53.214 34.795 36.127 1.00 20.90 185 GLN A N 1
ATOM 1372 C CA . GLN A 1 206 ? 53.909 35.891 36.704 1.00 21.92 185 GLN A CA 1
ATOM 1373 C C . GLN A 1 206 ? 55.030 36.470 35.784 1.00 20.90 185 GLN A C 1
ATOM 1374 O O . GLN A 1 206 ? 55.880 35.745 35.324 1.00 22.69 185 GLN A O 1
ATOM 1380 N N . ASP A 1 207 ? 54.999 37.774 35.574 1.00 20.77 186 ASP A N 1
ATOM 1381 C CA . ASP A 1 207 ? 55.975 38.510 34.768 1.00 20.30 186 ASP A CA 1
ATOM 1382 C C . ASP A 1 207 ? 55.915 38.189 33.244 1.00 20.50 186 ASP A C 1
ATOM 1383 O O . ASP A 1 207 ? 56.765 38.664 32.508 1.00 20.74 186 ASP A O 1
ATOM 1388 N N . TRP A 1 208 ? 54.912 37.448 32.794 1.00 20.21 187 TRP A N 1
ATOM 1389 C CA . TRP A 1 208 ? 54.744 37.203 31.371 1.00 19.20 187 TRP A CA 1
ATOM 1390 C C . TRP A 1 208 ? 53.546 38.064 30.933 1.00 18.61 187 TRP A C 1
ATOM 1391 O O . TRP A 1 208 ? 52.630 38.309 31.705 1.00 19.94 187 TRP A O 1
ATOM 1402 N N . PHE A 1 209 ? 53.555 38.529 29.680 1.00 17.95 188 PHE A N 1
ATOM 1403 C CA . PHE A 1 209 ? 52.435 39.324 29.129 1.00 17.49 188 PHE A CA 1
ATOM 1404 C C . PHE A 1 209 ? 52.251 38.899 27.698 1.00 18.29 188 PHE A C 1
ATOM 1405 O O . PHE A 1 209 ? 53.217 38.960 26.937 1.00 18.95 188 PHE A O 1
ATOM 1413 N N . ILE A 1 210 ? 51.058 38.413 27.298 1.00 17.21 189 ILE A N 1
ATOM 1414 C CA . ILE A 1 210 ? 50.822 38.010 25.934 1.00 16.72 189 ILE A CA 1
ATOM 1415 C C . ILE A 1 210 ? 49.660 38.805 25.405 1.00 18.40 189 ILE A C 1
ATOM 1416 O O . ILE A 1 210 ? 48.610 38.905 26.075 1.00 18.08 189 ILE A O 1
ATOM 1421 N N . THR A 1 211 ? 49.831 39.335 24.199 1.00 17.77 190 THR A N 1
ATOM 1422 C CA . THR A 1 211 ? 48.781 40.077 23.500 1.00 18.09 190 THR A CA 1
ATOM 1423 C C . THR A 1 211 ? 48.561 39.484 22.105 1.00 16.79 190 THR A C 1
ATOM 1424 O O . THR A 1 211 ? 49.486 38.911 21.512 1.00 17.67 190 THR A O 1
ATOM 1428 N N . ARG A 1 212 ? 47.325 39.561 21.615 1.00 16.80 191 ARG A N 1
ATOM 1429 C CA . ARG A 1 212 ? 47.017 39.183 20.249 1.00 16.89 191 ARG A CA 1
ATOM 1430 C C . ARG A 1 212 ? 47.028 40.474 19.438 1.00 17.29 191 ARG A C 1
ATOM 1431 O O . ARG A 1 212 ? 46.053 41.202 19.331 1.00 17.60 191 ARG A O 1
ATOM 1439 N N . SER A 1 213 ? 48.207 40.846 18.985 1.00 16.71 192 SER A N 1
ATOM 1440 C CA . SER A 1 213 ? 48.417 42.119 18.296 1.00 16.93 192 SER A CA 1
ATOM 1441 C C . SER A 1 213 ? 49.737 41.974 17.499 1.00 16.51 192 SER A C 1
ATOM 1442 O O . SER A 1 213 ? 50.376 40.912 17.542 1.00 17.41 192 SER A O 1
ATOM 1445 N N . GLY A 1 214 ? 50.116 43.040 16.794 1.00 17.10 193 GLY A N 1
ATOM 1446 C CA . GLY A 1 214 ? 51.436 43.011 16.136 1.00 16.83 193 GLY A CA 1
ATOM 1447 C C . GLY A 1 214 ? 51.595 44.210 15.231 1.00 18.08 193 GLY A C 1
ATOM 1448 O O . GLY A 1 214 ? 50.887 45.231 15.392 1.00 17.55 193 GLY A O 1
ATOM 1449 N N . TYR A 1 215 ? 52.467 44.074 14.257 1.00 16.01 194 TYR A N 1
ATOM 1450 C CA . TYR A 1 215 ? 52.838 45.143 13.379 1.00 14.88 194 TYR A CA 1
ATOM 1451 C C . TYR A 1 215 ? 52.936 44.693 11.935 1.00 14.80 194 TYR A C 1
ATOM 1452 O O . TYR A 1 215 ? 53.751 45.201 11.132 1.00 16.55 194 TYR A O 1
ATOM 1461 N N . THR A 1 216 ? 52.069 43.745 11.534 1.00 16.65 195 THR A N 1
ATOM 1462 C CA . THR A 1 216 ? 52.190 43.050 10.265 1.00 15.65 195 THR A CA 1
ATOM 1463 C C . THR A 1 216 ? 50.925 43.148 9.384 1.00 15.90 195 THR A C 1
ATOM 1464 O O . THR A 1 216 ? 50.973 42.908 8.192 1.00 18.58 195 THR A O 1
ATOM 1468 N N . GLY A 1 217 ? 49.789 43.374 10.005 1.00 17.45 196 GLY A N 1
ATOM 1469 C CA . GLY A 1 217 ? 48.472 43.237 9.325 1.00 18.99 196 GLY A CA 1
ATOM 1470 C C . GLY A 1 217 ? 48.000 41.789 9.232 1.00 19.40 196 GLY A C 1
ATOM 1471 O O . GLY A 1 217 ? 46.915 41.534 8.697 1.00 21.37 196 GLY A O 1
ATOM 1472 N N . GLU A 1 218 ? 48.756 40.859 9.805 1.00 17.49 197 GLU A N 1
ATOM 1473 C CA . GLU A 1 218 ? 48.356 39.459 9.948 1.00 17.96 197 GLU A CA 1
ATOM 1474 C C . GLU A 1 218 ? 47.788 39.206 11.324 1.00 16.30 197 GLU A C 1
ATOM 1475 O O . GLU A 1 218 ? 47.852 40.033 12.220 1.00 16.26 197 GLU A O 1
ATOM 1481 N N . ASP A 1 219 ? 47.224 37.995 11.534 1.00 18.13 198 ASP A N 1
ATOM 1482 C CA . ASP A 1 219 ? 47.033 37.497 12.896 1.00 17.68 198 ASP A CA 1
ATOM 1483 C C . ASP A 1 219 ? 48.403 37.359 13.542 1.00 17.63 198 ASP A C 1
ATOM 1484 O O . ASP A 1 219 ? 49.382 37.294 12.856 1.00 17.01 198 ASP A O 1
ATOM 1489 N N . GLY A 1 220 ? 48.466 37.324 14.878 1.00 16.58 199 GLY A N 1
ATOM 1490 C CA . GLY A 1 220 ? 49.747 37.225 15.543 1.00 16.76 199 GLY A CA 1
ATOM 1491 C C . GLY A 1 220 ? 49.641 37.581 16.992 1.00 15.48 199 GLY A C 1
ATOM 1492 O O . GLY A 1 220 ? 48.610 38.084 17.473 1.00 16.67 199 GLY A O 1
ATOM 1493 N N . PHE A 1 221 ? 50.781 37.405 17.658 1.00 15.40 200 PHE A N 1
ATOM 1494 C CA . PHE A 1 221 ? 50.921 37.552 19.056 1.00 15.77 200 PHE A CA 1
ATOM 1495 C C . PHE A 1 221 ? 52.189 38.293 19.377 1.00 16.00 200 PHE A C 1
ATOM 1496 O O . PHE A 1 221 ? 53.138 38.230 18.592 1.00 15.72 200 PHE A O 1
ATOM 1504 N N . GLU A 1 222 ? 52.209 38.927 20.544 1.00 15.37 201 GLU A N 1
ATOM 1505 C CA . GLU A 1 222 ? 53.465 39.436 21.147 1.00 15.02 201 GLU A CA 1
ATOM 1506 C C . GLU A 1 222 ? 53.578 38.803 22.529 1.00 16.07 201 GLU A C 1
ATOM 1507 O O . GLU A 1 222 ? 52.571 38.762 23.298 1.00 17.02 201 GLU A O 1
ATOM 1513 N N . ILE A 1 223 ? 54.778 38.357 22.853 1.00 14.08 202 ILE A N 1
ATOM 1514 C CA . ILE A 1 223 ? 55.052 37.690 24.136 1.00 14.62 202 ILE A CA 1
ATOM 1515 C C . ILE A 1 223 ? 56.206 38.428 24.836 1.00 15.31 202 ILE A C 1
ATOM 1516 O O . ILE A 1 223 ? 57.286 38.512 24.277 1.00 16.57 202 ILE A O 1
ATOM 1521 N N . ALA A 1 224 ? 55.974 38.927 26.058 1.00 15.54 203 ALA A N 1
ATOM 1522 C CA . ALA A 1 224 ? 56.945 39.615 26.865 1.00 15.88 203 ALA A CA 1
ATOM 1523 C C . ALA A 1 224 ? 57.220 38.728 28.061 1.00 17.50 203 ALA A C 1
ATOM 1524 O O . ALA A 1 224 ? 56.278 38.216 28.676 1.00 18.25 203 ALA A O 1
ATOM 1526 N N . LEU A 1 225 ? 58.477 38.502 28.344 1.00 16.75 204 LEU A N 1
ATOM 1527 C CA . LEU A 1 225 ? 58.841 37.617 29.458 1.00 17.76 204 LEU A CA 1
ATOM 1528 C C . LEU A 1 225 ? 60.182 38.001 30.019 1.00 18.51 204 LEU A C 1
ATOM 1529 O O . LEU A 1 225 ? 60.965 38.694 29.426 1.00 18.01 204 LEU A O 1
ATOM 1534 N N . PRO A 1 226 ? 60.483 37.510 31.246 1.00 19.74 205 PRO A N 1
ATOM 1535 C CA . PRO A 1 226 ? 61.762 37.791 31.813 1.00 20.04 205 PRO A CA 1
ATOM 1536 C C . PRO A 1 226 ? 62.911 37.333 30.932 1.00 19.34 205 PRO A C 1
ATOM 1537 O O . PRO A 1 226 ? 62.815 36.334 30.224 1.00 20.02 205 PRO A O 1
ATOM 1541 N N . ILE A 1 227 ? 63.995 38.052 30.986 1.00 20.61 206 ILE A N 1
ATOM 1542 C CA . ILE A 1 227 ? 65.191 37.794 30.178 1.00 21.05 206 ILE A CA 1
ATOM 1543 C C . ILE A 1 227 ? 65.767 36.382 30.380 1.00 20.77 206 ILE A C 1
ATOM 1544 O O . ILE A 1 227 ? 66.091 35.722 29.398 1.00 21.74 206 ILE A O 1
ATOM 1549 N N . GLY A 1 228 ? 65.753 35.892 31.611 1.00 21.14 207 GLY A N 1
ATOM 1550 C CA . GLY A 1 228 ? 66.290 34.540 31.856 1.00 21.92 207 GLY A CA 1
ATOM 1551 C C . GLY A 1 228 ? 65.489 33.389 31.326 1.00 22.31 207 GLY A C 1
ATOM 1552 O O . GLY A 1 228 ? 65.999 32.247 31.253 1.00 24.08 207 GLY A O 1
ATOM 1553 N N . CYS A 1 229 ? 64.241 33.634 30.928 1.00 21.20 208 CYS A N 1
ATOM 1554 C CA . CYS A 1 229 ? 63.358 32.613 30.365 1.00 22.41 208 CYS A CA 1
ATOM 1555 C C . CYS A 1 229 ? 63.301 32.613 28.840 1.00 20.02 208 CYS A C 1
ATOM 1556 O O . CYS A 1 229 ? 62.812 31.696 28.209 1.00 19.72 208 CYS A O 1
ATOM 1559 N N . ALA A 1 230 ? 63.908 33.647 28.254 1.00 18.98 209 ALA A N 1
ATOM 1560 C CA . ALA A 1 230 ? 63.633 33.950 26.871 1.00 18.89 209 ALA A CA 1
ATOM 1561 C C . ALA A 1 230 ? 64.329 33.094 25.890 1.00 17.68 209 ALA A C 1
ATOM 1562 O O . ALA A 1 230 ? 63.759 32.797 24.862 1.00 18.21 209 ALA A O 1
ATOM 1564 N N . ARG A 1 231 ? 65.615 32.762 26.102 1.00 16.81 210 ARG A N 1
ATOM 1565 C CA . ARG A 1 231 ? 66.340 31.992 25.103 1.00 18.04 210 ARG A CA 1
ATOM 1566 C C . ARG A 1 231 ? 65.678 30.661 24.858 1.00 17.99 210 ARG A C 1
ATOM 1567 O O . ARG A 1 231 ? 65.458 30.220 23.733 1.00 18.97 210 ARG A O 1
ATOM 1575 N N . ALA A 1 232 ? 65.303 29.991 25.946 1.00 17.42 211 ALA A N 1
ATOM 1576 C CA . ALA A 1 232 ? 64.604 28.739 25.808 1.00 18.72 211 ALA A CA 1
ATOM 1577 C C . ALA A 1 232 ? 63.266 28.835 25.042 1.00 17.27 211 ALA A C 1
ATOM 1578 O O . ALA A 1 232 ? 62.952 27.997 24.175 1.00 20.11 211 ALA A O 1
ATOM 1580 N N . LEU A 1 233 ? 62.455 29.845 25.302 1.00 16.06 212 LEU A N 1
ATOM 1581 C CA . LEU A 1 233 ? 61.245 30.030 24.594 1.00 16.00 212 LEU A CA 1
ATOM 1582 C C . LEU A 1 233 ? 61.503 30.257 23.091 1.00 16.21 212 LEU A C 1
ATOM 1583 O O . LEU A 1 233 ? 60.829 29.720 22.236 1.00 18.06 212 LEU A O 1
ATOM 1588 N N . ALA A 1 234 ? 62.421 31.154 22.802 1.00 15.31 213 ALA A N 1
ATOM 1589 C CA . ALA A 1 234 ? 62.707 31.422 21.396 1.00 15.62 213 ALA A CA 1
ATOM 1590 C C . ALA A 1 234 ? 63.180 30.207 20.651 1.00 17.40 213 ALA A C 1
ATOM 1591 O O . ALA A 1 234 ? 62.684 29.964 19.537 1.00 19.13 213 ALA A O 1
ATOM 1593 N N . GLU A 1 235 ? 64.030 29.385 21.264 1.00 18.40 214 GLU A N 1
ATOM 1594 C CA . GLU A 1 235 ? 64.473 28.164 20.633 1.00 21.22 214 GLU A CA 1
ATOM 1595 C C . GLU A 1 235 ? 63.320 27.202 20.464 1.00 19.88 214 GLU A C 1
ATOM 1596 O O . GL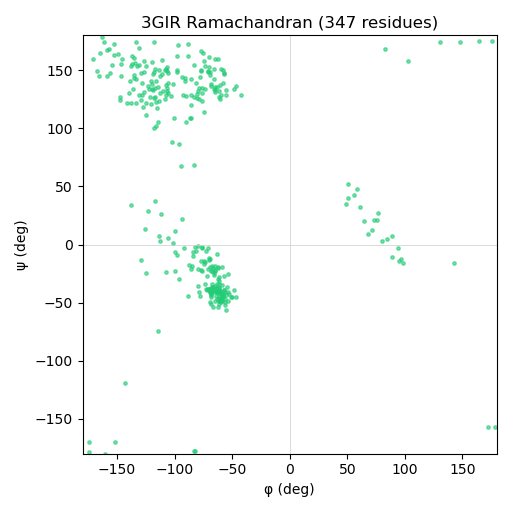U A 1 235 ? 63.232 26.521 19.440 1.00 21.09 214 GLU A O 1
ATOM 1602 N N . LYS A 1 236 ? 62.445 27.084 21.453 1.00 19.47 215 LYS A N 1
ATOM 1603 C CA . LYS A 1 236 ? 61.235 26.240 21.314 1.00 19.67 215 LYS A CA 1
ATOM 1604 C C . LYS A 1 236 ? 60.328 26.658 20.170 1.00 20.44 215 LYS A C 1
ATOM 1605 O O . LYS A 1 236 ? 59.832 25.823 19.392 1.00 20.65 215 LYS A O 1
ATOM 1611 N N . LEU A 1 237 ? 60.080 27.973 20.013 1.00 18.60 216 LEU A N 1
ATOM 1612 C CA . LEU A 1 237 ? 59.249 28.406 18.896 1.00 18.87 216 LEU A CA 1
ATOM 1613 C C . LEU A 1 237 ? 59.933 28.225 17.543 1.00 19.01 216 LEU A C 1
ATOM 1614 O O . LEU A 1 237 ? 59.330 27.786 16.570 1.00 19.25 216 LEU A O 1
ATOM 1619 N N . LEU A 1 238 ? 61.207 28.530 17.459 1.00 18.81 217 LEU A N 1
ATOM 1620 C CA . LEU A 1 238 ? 61.981 28.341 16.211 1.00 20.63 217 LEU A CA 1
ATOM 1621 C C . LEU A 1 238 ? 62.074 26.915 15.749 1.00 22.22 217 LEU A C 1
ATOM 1622 O O . LEU A 1 238 ? 62.148 26.642 14.543 1.00 23.72 217 LEU A O 1
ATOM 1627 N N . GLY A 1 239 ? 62.037 26.009 16.712 1.00 20.53 218 GLY A N 1
ATOM 1628 C CA . GLY A 1 239 ? 62.054 24.566 16.446 1.00 22.84 218 GLY A CA 1
ATOM 1629 C C . GLY A 1 239 ? 60.851 24.106 15.639 1.00 23.71 218 GLY A C 1
ATOM 1630 O O . GLY A 1 239 ? 60.902 23.065 14.995 1.00 24.54 218 GLY A O 1
ATOM 1631 N N . ASP A 1 240 ? 59.789 24.878 15.610 1.00 22.56 219 ASP A N 1
ATOM 1632 C CA . ASP A 1 240 ? 58.575 24.538 14.838 1.00 21.33 219 ASP A CA 1
ATOM 1633 C C . ASP A 1 240 ? 58.913 24.773 13.368 1.00 22.24 219 ASP A C 1
ATOM 1634 O O . ASP A 1 240 ? 59.510 25.838 13.008 1.00 21.27 219 ASP A O 1
ATOM 1639 N N . SER A 1 241 ? 58.566 23.824 12.509 1.00 22.05 220 SER A N 1
ATOM 1640 C CA . SER A 1 241 ? 58.970 23.932 11.108 1.00 22.20 220 SER A CA 1
ATOM 1641 C C . SER A 1 241 ? 58.238 25.079 10.356 1.00 20.97 220 SER A C 1
ATOM 1642 O O . SER A 1 241 ? 58.661 25.463 9.278 1.00 22.18 220 SER A O 1
ATOM 1645 N N . ARG A 1 242 ? 57.192 25.628 10.948 1.00 19.86 221 ARG A N 1
ATOM 1646 C CA . ARG A 1 242 ? 56.437 26.748 10.355 1.00 19.49 221 ARG A CA 1
ATOM 1647 C C . ARG A 1 242 ? 57.101 28.128 10.672 1.00 19.68 221 ARG A C 1
ATOM 1648 O O . ARG A 1 242 ? 56.653 29.104 10.075 1.00 19.67 221 ARG A O 1
ATOM 1656 N N . VAL A 1 243 ? 58.098 28.132 11.570 1.00 18.23 222 VAL A N 1
ATOM 1657 C CA . VAL A 1 243 ? 58.631 29.387 12.133 1.00 17.23 222 VAL A CA 1
ATOM 1658 C C . VAL A 1 243 ? 60.046 29.655 11.612 1.00 18.31 222 VAL A C 1
ATOM 1659 O O . VAL A 1 243 ? 60.917 28.786 11.624 1.00 17.96 222 VAL A O 1
ATOM 1663 N N . GLU A 1 244 ? 60.241 30.903 11.169 1.00 17.41 223 GLU A N 1
ATOM 1664 C CA . GLU A 1 244 ? 61.581 31.413 10.895 1.00 17.84 223 GLU A CA 1
ATOM 1665 C C . GLU A 1 244 ? 61.750 32.749 11.547 1.00 16.51 223 GLU A C 1
ATOM 1666 O O . GLU A 1 244 ? 60.788 33.499 11.683 1.00 16.90 223 GLU A O 1
ATOM 1672 N N . TRP A 1 245 ? 62.984 33.109 11.856 1.00 17.29 224 TRP A N 1
ATOM 1673 C CA . TRP A 1 245 ? 63.305 34.481 12.250 1.00 16.87 224 TRP A CA 1
ATOM 1674 C C . TRP A 1 245 ? 63.136 35.454 11.055 1.00 16.48 224 TRP A C 1
ATOM 1675 O O . TRP A 1 245 ? 63.433 35.101 9.889 1.00 15.84 224 TRP A O 1
ATOM 1686 N N . VAL A 1 246 ? 62.547 36.622 11.373 1.00 14.02 225 VAL A N 1
ATOM 1687 C CA . VAL A 1 246 ? 62.343 37.686 10.413 1.00 13.93 225 VAL A CA 1
ATOM 1688 C C . VAL A 1 246 ? 63.120 38.921 10.929 1.00 13.52 225 VAL A C 1
ATOM 1689 O O . VAL A 1 246 ? 62.983 39.311 12.089 1.00 14.72 225 VAL A O 1
ATOM 1693 N N . GLY A 1 247 ? 63.871 39.569 10.060 1.00 14.36 226 GLY A N 1
ATOM 1694 C CA . GLY A 1 247 ? 64.680 40.734 10.370 1.00 15.84 226 GLY A CA 1
ATOM 1695 C C . GLY A 1 247 ? 63.945 42.043 10.237 1.00 15.04 226 GLY A C 1
ATOM 1696 O O . GLY A 1 247 ? 62.794 42.096 9.795 1.00 15.83 226 GLY A O 1
ATOM 1697 N N . LEU A 1 248 ? 64.603 43.108 10.660 1.00 16.15 227 LEU A N 1
ATOM 1698 C CA . LEU A 1 248 ? 63.972 44.438 10.640 1.00 16.04 227 LEU A CA 1
ATOM 1699 C C . LEU A 1 248 ? 63.596 44.906 9.259 1.00 16.25 227 LEU A C 1
ATOM 1700 O O . LEU A 1 248 ? 62.613 45.673 9.123 1.00 16.81 227 LEU A O 1
ATOM 1705 N N . ALA A 1 249 ? 64.350 44.511 8.209 1.00 16.71 228 ALA A N 1
ATOM 1706 C CA . ALA A 1 249 ? 64.007 44.934 6.840 1.00 15.98 228 ALA A CA 1
ATOM 1707 C C . ALA A 1 249 ? 62.635 44.422 6.428 1.00 16.52 228 ALA A C 1
ATOM 1708 O O . ALA A 1 249 ? 61.798 45.202 5.966 1.00 17.00 228 ALA A O 1
ATOM 1710 N N . ALA A 1 250 ? 62.402 43.144 6.678 1.00 15.71 229 ALA A N 1
ATOM 1711 C CA . ALA A 1 250 ? 61.125 42.558 6.383 1.00 15.86 229 ALA A CA 1
ATOM 1712 C C . ALA A 1 250 ? 60.057 43.071 7.341 1.00 15.71 229 ALA A C 1
ATOM 1713 O O . ALA A 1 250 ? 58.893 43.185 6.958 1.00 16.73 229 ALA A O 1
ATOM 1715 N N . ARG A 1 251 ? 60.411 43.258 8.630 1.00 14.20 230 ARG A N 1
ATOM 1716 C CA . ARG A 1 251 ? 59.461 43.910 9.540 1.00 14.46 230 ARG A CA 1
ATOM 1717 C C . ARG A 1 251 ? 58.942 45.228 8.946 1.00 15.13 230 ARG A C 1
ATOM 1718 O O . ARG A 1 251 ? 57.761 45.549 9.037 1.00 15.29 230 ARG A O 1
ATOM 1726 N N . ASP A 1 252 ? 59.869 46.007 8.405 1.00 14.62 231 ASP A N 1
ATOM 1727 C CA . ASP A 1 252 ? 59.492 47.261 7.772 1.00 15.11 231 ASP A CA 1
ATOM 1728 C C . ASP A 1 252 ? 58.589 47.111 6.518 1.00 16.20 231 ASP A C 1
ATOM 1729 O O . ASP A 1 252 ? 57.642 47.865 6.383 1.00 16.17 231 ASP A O 1
ATOM 1734 N N . SER A 1 253 ? 58.877 46.178 5.609 1.00 15.61 232 SER A N 1
ATOM 1735 C CA . SER A 1 253 ? 58.068 45.986 4.429 1.00 16.32 232 SER A CA 1
ATOM 1736 C C . SER A 1 253 ? 56.688 45.480 4.803 1.00 16.47 232 SER A C 1
ATOM 1737 O O . SER A 1 253 ? 55.631 45.871 4.214 1.00 18.22 232 SER A O 1
ATOM 1740 N N . LEU A 1 254 ? 56.639 44.625 5.826 1.00 14.30 233 LEU A N 1
ATOM 1741 C CA . LEU A 1 254 ? 55.342 44.155 6.288 1.00 14.85 233 LEU A CA 1
ATOM 1742 C C . LEU A 1 254 ? 54.479 45.269 6.815 1.00 13.91 233 LEU A C 1
ATOM 1743 O O . LEU A 1 254 ? 53.253 45.346 6.473 1.00 15.99 233 LEU A O 1
ATOM 1748 N N . ARG A 1 255 ? 54.996 46.038 7.765 1.00 15.41 234 ARG A N 1
ATOM 1749 C CA . ARG A 1 255 ? 54.235 47.087 8.351 1.00 15.26 234 ARG A CA 1
ATOM 1750 C C . ARG A 1 255 ? 53.822 48.148 7.336 1.00 16.00 234 ARG A C 1
ATOM 1751 O O . ARG A 1 255 ? 52.724 48.706 7.450 1.00 15.81 234 ARG A O 1
ATOM 1759 N N . LEU A 1 256 ? 54.697 48.454 6.404 1.00 15.32 235 LEU A N 1
ATOM 1760 C CA . LEU A 1 256 ? 54.405 49.473 5.396 1.00 16.43 235 LEU A CA 1
ATOM 1761 C C . LEU A 1 256 ? 53.311 49.029 4.441 1.00 18.15 235 LEU A C 1
ATOM 1762 O O . LEU A 1 256 ? 52.356 49.778 4.189 1.00 17.27 235 LEU A O 1
ATOM 1767 N N . GLU A 1 257 ? 53.348 47.786 4.000 1.00 17.71 236 GLU A N 1
ATOM 1768 C CA . GLU A 1 257 ? 52.168 47.166 3.265 1.00 17.58 236 GLU A CA 1
ATOM 1769 C C . GLU A 1 257 ? 50.855 47.279 4.041 1.00 18.25 236 GLU A C 1
ATOM 1770 O O . GLU A 1 257 ? 49.789 47.469 3.480 1.00 19.27 236 GLU A O 1
ATOM 1776 N N . ALA A 1 258 ? 50.920 47.071 5.363 1.00 16.25 237 ALA A N 1
ATOM 1777 C CA . ALA A 1 258 ? 49.768 47.136 6.280 1.00 17.19 237 ALA A CA 1
ATOM 1778 C C . ALA A 1 258 ? 49.290 48.560 6.615 1.00 17.83 237 ALA A C 1
ATOM 1779 O O . ALA A 1 258 ? 48.348 48.722 7.343 1.00 19.72 237 ALA A O 1
ATOM 1781 N N . GLY A 1 259 ? 49.976 49.552 6.112 1.00 17.97 238 GLY A N 1
ATOM 1782 C CA . GLY A 1 259 ? 49.665 50.926 6.357 1.00 19.88 238 GLY A CA 1
ATOM 1783 C C . GLY A 1 259 ? 49.975 51.484 7.725 1.00 20.42 238 GLY A C 1
ATOM 1784 O O . GLY A 1 259 ? 49.357 52.501 8.163 1.00 22.14 238 GLY A O 1
ATOM 1785 N N . LEU A 1 260 ? 50.886 50.835 8.447 1.00 17.41 239 LEU A N 1
ATOM 1786 C CA . LEU A 1 260 ? 51.158 51.184 9.825 1.00 17.34 239 LEU A CA 1
ATOM 1787 C C . LEU A 1 260 ? 52.244 52.190 9.944 1.00 18.13 239 LEU A C 1
ATOM 1788 O O . LEU A 1 260 ? 53.251 52.089 9.259 1.00 19.95 239 LEU A O 1
ATOM 1793 N N . CYS A 1 261 ? 52.093 53.131 10.857 1.00 18.89 240 CYS A N 1
ATOM 1794 C CA . CYS A 1 261 ? 53.130 54.182 11.041 1.00 18.58 240 CYS A CA 1
ATOM 1795 C C . CYS A 1 261 ? 54.345 53.709 11.795 1.00 19.58 240 CYS A C 1
ATOM 1796 O O . CYS A 1 261 ? 54.253 52.863 12.718 1.00 20.11 240 CYS A O 1
ATOM 1799 N N . LEU A 1 262 ? 55.487 54.311 11.462 1.00 17.87 241 LEU A N 1
ATOM 1800 C CA . LEU A 1 262 ? 56.713 54.121 12.221 1.00 17.84 241 LEU A CA 1
ATOM 1801 C C . LEU A 1 262 ? 57.091 55.474 12.833 1.00 17.81 241 LEU A C 1
ATOM 1802 O O . LEU A 1 262 ? 57.406 56.443 12.107 1.00 17.22 241 LEU A O 1
ATOM 1807 N N . HIS A 1 263 ? 57.127 55.569 14.168 1.00 18.61 242 HIS A N 1
ATOM 1808 C CA . HIS A 1 263 ? 57.497 56.811 14.762 1.00 18.00 242 HIS A CA 1
ATOM 1809 C C . HIS A 1 263 ? 58.963 57.104 14.488 1.00 16.96 242 HIS A C 1
ATOM 1810 O O . HIS A 1 263 ? 59.827 56.226 14.481 1.00 20.92 242 HIS A O 1
ATOM 1817 N N . GLY A 1 264 ? 59.213 58.366 14.136 1.00 21.00 243 GLY A N 1
ATOM 1818 C CA . GLY A 1 264 ? 60.539 58.807 13.663 1.00 20.29 243 GLY A CA 1
ATOM 1819 C C . GLY A 1 264 ? 60.633 58.894 12.149 1.00 21.80 243 GLY A C 1
ATOM 1820 O O . GLY A 1 264 ? 61.537 59.541 11.609 1.00 23.59 243 GLY A O 1
ATOM 1821 N N . ASN A 1 265 ? 59.679 58.268 11.464 1.00 21.08 244 ASN A N 1
ATOM 1822 C CA . ASN A 1 265 ? 59.535 58.337 10.004 1.00 21.26 244 ASN A CA 1
ATOM 1823 C C . ASN A 1 265 ? 58.237 59.040 9.679 1.00 19.05 244 ASN A C 1
ATOM 1824 O O . ASN A 1 265 ? 58.210 60.226 9.310 1.00 21.33 244 ASN A O 1
ATOM 1829 N N . ASP A 1 266 ? 57.143 58.332 9.881 1.00 18.71 245 ASP A N 1
ATOM 1830 C CA . ASP A 1 266 ? 55.837 58.825 9.480 1.00 17.69 245 ASP A CA 1
ATOM 1831 C C . ASP A 1 266 ? 55.115 59.705 10.450 1.00 19.69 245 ASP A C 1
ATOM 1832 O O . ASP A 1 266 ? 54.149 60.345 10.080 1.00 21.13 245 ASP A O 1
ATOM 1837 N N . ILE A 1 267 ? 55.484 59.625 11.719 1.00 17.28 246 ILE A N 1
ATOM 1838 C CA . ILE A 1 267 ? 54.962 60.487 12.762 1.00 18.59 246 ILE A CA 1
ATOM 1839 C C . ILE A 1 267 ? 56.148 60.934 13.581 1.00 18.88 246 ILE A C 1
ATOM 1840 O O . ILE A 1 267 ? 57.080 60.140 13.805 1.00 19.73 246 ILE A O 1
ATOM 1845 N N . THR A 1 268 ? 56.082 62.162 14.078 1.00 20.04 247 THR A N 1
ATOM 1846 C CA . THR A 1 268 ? 57.158 62.757 14.829 1.00 21.47 247 THR A CA 1
ATOM 1847 C C . THR A 1 268 ? 56.515 63.788 15.778 1.00 20.05 247 THR A C 1
ATOM 1848 O O . THR A 1 268 ? 55.307 64.061 15.693 1.00 19.32 247 THR A O 1
ATOM 1852 N N . PRO A 1 269 ? 57.308 64.353 16.688 1.00 21.92 248 PRO A N 1
ATOM 1853 C CA . PRO A 1 269 ? 56.745 65.408 17.540 1.00 22.55 248 PRO A CA 1
ATOM 1854 C C . PRO A 1 269 ? 56.301 66.655 16.804 1.00 25.17 248 PRO A C 1
ATOM 1855 O O . PRO A 1 269 ? 55.615 67.485 17.404 1.00 24.72 248 PRO A O 1
ATOM 1859 N N . ASP A 1 270 ? 56.608 66.735 15.509 1.00 25.93 249 ASP A N 1
ATOM 1860 C CA . ASP A 1 270 ? 56.106 67.799 14.629 1.00 28.18 249 ASP A CA 1
ATOM 1861 C C . ASP A 1 270 ? 54.793 67.499 13.881 1.00 26.62 249 ASP A C 1
ATOM 1862 O O . ASP A 1 270 ? 54.278 68.348 13.124 1.00 30.54 249 ASP A O 1
ATOM 1867 N N . THR A 1 271 ? 54.233 66.287 14.034 1.00 22.37 250 THR A N 1
ATOM 1868 C CA . THR A 1 271 ? 53.025 65.899 13.391 1.00 21.36 250 THR A CA 1
ATOM 1869 C C . THR A 1 271 ? 51.993 65.644 14.465 1.00 20.32 250 THR A C 1
ATOM 1870 O O . THR A 1 271 ? 52.193 64.826 15.369 1.00 20.29 250 THR A O 1
ATOM 1874 N N . THR A 1 272 ? 50.882 66.342 14.402 1.00 21.34 251 THR A N 1
ATOM 1875 C CA . THR A 1 272 ? 49.747 66.052 15.232 1.00 21.35 251 THR A CA 1
ATOM 1876 C C . THR A 1 272 ? 48.990 64.839 14.715 1.00 20.52 251 THR A C 1
ATOM 1877 O O . THR A 1 272 ? 49.213 64.439 13.576 1.00 20.25 251 THR A O 1
ATOM 1881 N N . PRO A 1 273 ? 48.067 64.260 15.516 1.00 19.79 252 PRO A N 1
ATOM 1882 C CA . PRO A 1 273 ? 47.300 63.160 14.990 1.00 19.33 252 PRO A CA 1
ATOM 1883 C C . PRO A 1 273 ? 46.402 63.590 13.827 1.00 19.01 252 PRO A C 1
ATOM 1884 O O . PRO A 1 273 ? 46.036 62.757 13.019 1.00 20.34 252 PRO A O 1
ATOM 1888 N N . ILE A 1 274 ? 46.101 64.885 13.757 1.00 21.43 253 ILE A N 1
ATOM 1889 C CA . ILE A 1 274 ? 45.272 65.405 12.694 1.00 22.14 253 ILE A CA 1
ATOM 1890 C C . ILE A 1 274 ? 46.061 65.298 11.398 1.00 20.09 253 ILE A C 1
ATOM 1891 O O . ILE A 1 274 ? 45.545 64.737 10.415 1.00 20.97 253 ILE A O 1
ATOM 1896 N N . ASP A 1 275 ? 47.303 65.799 11.392 1.00 20.86 254 ASP A N 1
ATOM 1897 C CA . ASP A 1 275 ? 48.138 65.720 10.183 1.00 20.08 254 ASP A CA 1
ATOM 1898 C C . ASP A 1 275 ? 48.347 64.238 9.805 1.00 19.34 254 ASP A C 1
ATOM 1899 O O . ASP A 1 275 ? 48.373 63.861 8.651 1.00 20.25 254 ASP A O 1
ATOM 1904 N N . ALA A 1 276 ? 48.557 63.385 10.813 1.00 19.22 255 ALA A N 1
ATOM 1905 C CA . ALA A 1 276 ? 48.856 61.990 10.605 1.00 19.37 255 ALA A CA 1
ATOM 1906 C C . ALA A 1 276 ? 47.688 61.075 10.305 1.00 18.94 255 ALA A C 1
ATOM 1907 O O . ALA A 1 276 ? 47.863 59.885 10.083 1.00 21.11 255 ALA A O 1
ATOM 1909 N N . ALA A 1 277 ? 46.477 61.641 10.285 1.00 19.44 256 ALA A N 1
ATOM 1910 C CA . ALA A 1 277 ? 45.242 60.863 10.123 1.00 20.66 256 ALA A CA 1
ATOM 1911 C C . ALA A 1 277 ? 45.152 59.690 11.086 1.00 21.04 256 ALA A C 1
ATOM 1912 O O . ALA A 1 277 ? 44.806 58.559 10.692 1.00 22.05 256 ALA A O 1
ATOM 1914 N N . LEU A 1 278 ? 45.352 60.027 12.372 1.00 21.75 257 LEU A N 1
ATOM 1915 C CA . LEU A 1 278 ? 45.280 59.072 13.462 1.00 21.04 257 LEU A CA 1
ATOM 1916 C C . LEU A 1 278 ? 44.278 59.562 14.532 1.00 22.73 257 LEU A C 1
ATOM 1917 O O . LEU A 1 278 ? 44.264 59.024 15.658 1.00 21.53 257 LEU A O 1
ATOM 1922 N N . THR A 1 279 ? 43.438 60.566 14.234 1.00 22.38 258 THR A N 1
ATOM 1923 C CA . THR A 1 279 ? 42.521 61.079 15.263 1.00 22.76 258 THR A CA 1
ATOM 1924 C C . THR A 1 279 ? 41.505 60.012 15.662 1.00 23.08 258 THR A C 1
ATOM 1925 O O . THR A 1 279 ? 40.900 60.159 16.717 1.00 25.65 258 THR A O 1
ATOM 1929 N N . TRP A 1 280 ? 41.306 58.980 14.840 1.00 23.75 259 TRP A N 1
ATOM 1930 C CA . TRP A 1 280 ? 40.394 57.869 15.141 1.00 23.79 259 TRP A CA 1
ATOM 1931 C C . TRP A 1 280 ? 40.704 57.217 16.509 1.00 25.13 259 TRP A C 1
ATOM 1932 O O . TRP A 1 280 ? 39.835 56.619 17.139 1.00 25.16 259 TRP A O 1
ATOM 1943 N N . ALA A 1 281 ? 41.960 57.343 16.944 1.00 23.98 260 ALA A N 1
ATOM 1944 C CA . ALA A 1 281 ? 42.398 56.758 18.221 1.00 23.47 260 ALA A CA 1
ATOM 1945 C C . ALA A 1 281 ? 41.831 57.450 19.466 1.00 23.36 260 ALA A C 1
ATOM 1946 O O . ALA A 1 281 ? 42.032 56.930 20.584 1.00 22.62 260 ALA A O 1
ATOM 1948 N N . VAL A 1 282 ? 41.212 58.634 19.321 1.00 23.36 261 VAL A N 1
ATOM 1949 C CA . VAL A 1 282 ? 40.671 59.412 20.422 1.00 24.91 261 VAL A CA 1
ATOM 1950 C C . VAL A 1 282 ? 39.168 59.488 20.209 1.00 27.46 261 VAL A C 1
ATOM 1951 O O . VAL A 1 282 ? 38.717 60.230 19.330 1.00 27.11 261 VAL A O 1
ATOM 1955 N N . PRO A 1 283 ? 38.394 58.673 20.968 1.00 29.37 262 PRO A N 1
ATOM 1956 C CA . PRO A 1 283 ? 36.919 58.658 20.820 1.00 30.97 262 PRO A CA 1
ATOM 1957 C C . PRO A 1 283 ? 36.286 59.984 21.215 1.00 31.20 262 PRO A C 1
ATOM 1958 O O . PRO A 1 283 ? 36.916 60.814 21.858 1.00 30.16 262 PRO A O 1
ATOM 1962 N N . LYS A 1 284 ? 35.066 60.205 20.733 1.00 33.10 263 LYS A N 1
ATOM 1963 C CA . LYS A 1 284 ? 34.331 61.448 20.974 1.00 33.72 263 LYS A CA 1
ATOM 1964 C C . LYS A 1 284 ? 34.241 61.801 22.452 1.00 33.29 263 LYS A C 1
ATOM 1965 O O . LYS A 1 284 ? 34.443 62.937 22.812 1.00 33.90 263 LYS A O 1
ATOM 1967 N N . ASN A 1 285 ? 33.978 60.838 23.319 1.00 35.10 264 ASN A N 1
ATOM 1968 C CA . ASN A 1 285 ? 33.811 61.153 24.757 1.00 35.35 264 ASN A CA 1
ATOM 1969 C C . ASN A 1 285 ? 35.095 61.717 25.379 1.00 33.18 264 ASN A C 1
ATOM 1970 O O . ASN A 1 285 ? 35.095 62.616 26.219 1.00 33.23 264 ASN A O 1
ATOM 1975 N N . VAL A 1 286 ? 36.212 61.223 24.888 1.00 31.51 265 VAL A N 1
ATOM 1976 C CA . VAL A 1 286 ? 37.488 61.680 25.386 1.00 29.44 265 VAL A CA 1
ATOM 1977 C C . VAL A 1 286 ? 37.773 63.081 24.886 1.00 29.73 265 VAL A C 1
ATOM 1978 O O . VAL A 1 286 ? 38.372 63.901 25.597 1.00 28.45 265 VAL A O 1
ATOM 1982 N N . ARG A 1 287 ? 37.396 63.340 23.633 1.00 30.22 266 ARG A N 1
ATOM 1983 C CA . ARG A 1 287 ? 37.543 64.682 23.060 1.00 32.16 266 ARG A CA 1
ATOM 1984 C C . ARG A 1 287 ? 36.692 65.685 23.814 1.00 33.23 266 ARG A C 1
ATOM 1985 O O . ARG A 1 287 ? 37.124 66.789 24.131 1.00 32.51 266 ARG A O 1
ATOM 1993 N N . GLU A 1 288 ? 35.496 65.249 24.149 1.00 36.36 267 GLU A N 1
ATOM 1994 C CA . GLU A 1 288 ? 34.536 66.129 24.824 1.00 38.29 267 GLU A CA 1
ATOM 1995 C C . GLU A 1 288 ? 34.940 66.415 26.259 1.00 38.12 267 GLU A C 1
ATOM 1996 O O . GLU A 1 288 ? 34.840 67.555 26.704 1.00 37.66 267 GLU A O 1
ATOM 2002 N N . LYS A 1 289 ? 35.473 65.415 26.961 1.00 37.72 268 LYS A N 1
ATOM 2003 C CA . LYS A 1 289 ? 35.987 65.643 28.308 1.00 37.81 268 LYS A CA 1
ATOM 2004 C C . LYS A 1 289 ? 37.258 66.500 28.300 1.00 36.66 268 LYS A C 1
ATOM 2005 O O . LYS A 1 289 ? 37.477 67.324 29.181 1.00 36.98 268 LYS A O 1
ATOM 2011 N N . ALA A 1 290 ? 38.126 66.280 27.302 1.00 34.76 269 ALA A N 1
ATOM 2012 C CA . ALA A 1 290 ? 39.303 67.124 27.129 1.00 33.31 269 ALA A CA 1
ATOM 2013 C C . ALA A 1 290 ? 40.181 67.188 28.364 1.00 31.84 269 ALA A C 1
ATOM 2014 O O . ALA A 1 290 ? 40.730 68.235 28.667 1.00 34.24 269 ALA A O 1
ATOM 2016 N N . GLN A 1 291 ? 40.406 66.057 29.018 1.00 32.04 270 GLN A N 1
ATOM 2017 C CA . GLN A 1 291 ? 41.194 66.070 30.264 1.00 32.10 270 GLN A CA 1
ATOM 2018 C C . GLN A 1 291 ? 42.669 65.653 30.069 1.00 29.00 270 GLN A C 1
ATOM 2019 O O . GLN A 1 291 ? 43.445 65.717 31.004 1.00 28.31 270 GLN A O 1
ATOM 2025 N N . PHE A 1 292 ? 43.017 65.223 28.865 1.00 26.32 271 PHE A N 1
ATOM 2026 C CA . PHE A 1 292 ? 44.386 64.782 28.608 1.00 23.71 271 PHE A CA 1
ATOM 2027 C C . PHE A 1 292 ? 45.333 65.918 28.291 1.00 22.74 271 PHE A C 1
ATOM 2028 O O . PHE A 1 292 ? 44.937 66.977 27.730 1.00 22.80 271 PHE A O 1
ATOM 2036 N N . TYR A 1 293 ? 46.610 65.684 28.575 1.00 21.80 272 TYR A N 1
ATOM 2037 C CA . TYR A 1 293 ? 47.713 66.566 28.239 1.00 21.01 272 TYR A CA 1
ATOM 2038 C C . TYR A 1 293 ? 47.776 66.749 26.700 1.00 22.16 272 TYR A C 1
ATOM 2039 O O . TYR A 1 293 ? 47.859 65.780 25.969 1.00 22.47 272 TYR A O 1
ATOM 2048 N N . GLY A 1 294 ? 47.744 68.004 26.232 1.00 22.59 273 GLY A N 1
ATOM 2049 C CA . GLY A 1 294 ? 47.678 68.323 24.805 1.00 23.29 273 GLY A CA 1
ATOM 2050 C C . GLY A 1 294 ? 46.288 68.545 24.264 1.00 23.66 273 GLY A C 1
ATOM 2051 O O . GLY A 1 294 ? 46.152 68.778 23.054 1.00 24.52 273 GLY A O 1
ATOM 2052 N N . ALA A 1 295 ? 45.231 68.382 25.074 1.00 23.68 274 ALA A N 1
ATOM 2053 C CA . ALA A 1 295 ? 43.864 68.433 24.578 1.00 24.61 274 ALA A CA 1
ATOM 2054 C C . ALA A 1 295 ? 43.518 69.751 23.872 1.00 25.12 274 ALA A C 1
ATOM 2055 O O . ALA A 1 295 ? 42.848 69.712 22.855 1.00 25.93 274 ALA A O 1
ATOM 2057 N N . LYS A 1 296 ? 43.920 70.868 24.438 1.00 25.38 275 LYS A N 1
ATOM 2058 C CA . LYS A 1 296 ? 43.504 72.167 23.865 1.00 26.75 275 LYS A CA 1
ATOM 2059 C C . LYS A 1 296 ? 44.041 72.266 22.438 1.00 26.80 275 LYS A C 1
ATOM 2060 O O . LYS A 1 296 ? 43.278 72.579 21.528 1.00 26.62 275 LYS A O 1
ATOM 2066 N N . ALA A 1 297 ? 45.345 72.022 22.257 1.00 25.75 276 ALA A N 1
ATOM 2067 C CA . ALA A 1 297 ? 45.992 72.046 20.890 1.00 25.78 276 ALA A CA 1
ATOM 2068 C C . ALA A 1 297 ? 45.408 70.969 19.977 1.00 25.25 276 ALA A C 1
ATOM 2069 O O . ALA A 1 297 ? 45.195 71.173 18.765 1.00 25.91 276 ALA A O 1
ATOM 2071 N N . PHE A 1 298 ? 45.104 69.791 20.518 1.00 23.91 277 PHE A N 1
ATOM 2072 C CA . PHE A 1 298 ? 44.473 68.730 19.719 1.00 24.58 277 PHE A CA 1
ATOM 2073 C C . PHE A 1 298 ? 43.101 69.171 19.140 1.00 25.93 277 PHE A C 1
ATOM 2074 O O . PHE A 1 298 ? 42.816 68.969 17.974 1.00 26.14 277 PHE A O 1
ATOM 2082 N N . LEU A 1 299 ? 42.264 69.709 20.019 1.00 27.11 278 LEU A N 1
ATOM 2083 C CA . LEU A 1 299 ? 40.922 70.232 19.677 1.00 28.54 278 LEU A CA 1
ATOM 2084 C C . LEU A 1 299 ? 41.025 71.396 18.673 1.00 28.42 278 LEU A C 1
ATOM 2085 O O . LEU A 1 299 ? 40.296 71.417 17.707 1.00 29.11 278 LEU A O 1
ATOM 2090 N N . GLU A 1 300 ? 41.948 72.314 18.882 1.00 30.13 279 GLU A N 1
ATOM 2091 C CA . GLU A 1 300 ? 42.159 73.417 17.916 1.00 32.34 279 GLU A CA 1
ATOM 2092 C C . GLU A 1 300 ? 42.643 72.921 16.548 1.00 32.40 279 GLU A C 1
ATOM 2093 O O . GLU A 1 300 ? 42.250 73.430 15.495 1.00 32.53 279 GLU A O 1
ATOM 2099 N N . SER A 1 301 ? 43.528 71.937 16.549 1.00 31.15 280 SER A N 1
ATOM 2100 C CA . SER A 1 301 ? 43.997 71.383 15.277 1.00 32.01 280 SER A CA 1
ATOM 2101 C C . SER A 1 301 ? 42.869 70.680 14.501 1.00 31.05 280 SER A C 1
ATOM 2102 O O . SER A 1 301 ? 42.809 70.671 13.265 1.00 28.58 280 SER A O 1
ATOM 2105 N N . LEU A 1 302 ? 41.981 70.046 15.225 1.00 32.49 281 LEU A N 1
ATOM 2106 C CA . LEU A 1 302 ? 40.868 69.350 14.673 1.00 34.85 281 LEU A CA 1
ATOM 2107 C C . LEU A 1 302 ? 39.895 70.330 13.956 1.00 36.85 281 LEU A C 1
ATOM 2108 O O . LEU A 1 302 ? 39.358 70.033 12.894 1.00 37.30 281 LEU A O 1
ATOM 2113 N N . GLN A 1 303 ? 39.695 71.480 14.573 1.00 38.20 282 GLN A N 1
ATOM 2114 C CA . GLN A 1 303 ? 38.910 72.571 13.987 1.00 39.90 282 GLN A CA 1
ATOM 2115 C C . GLN A 1 303 ? 39.588 73.237 12.795 1.00 39.66 282 GLN A C 1
ATOM 2116 O O . GLN A 1 303 ? 38.958 73.446 11.771 1.00 40.64 282 GLN A O 1
ATOM 2122 N N . LYS A 1 304 ? 40.852 73.615 12.950 1.00 38.86 283 LYS A N 1
ATOM 2123 C CA . LYS A 1 304 ? 41.626 74.237 11.887 1.00 38.45 283 LYS A CA 1
ATOM 2124 C C . LYS A 1 304 ? 41.898 73.304 10.681 1.00 38.56 283 LYS A C 1
ATOM 2125 O O . LYS A 1 304 ? 42.094 73.809 9.561 1.00 39.29 283 LYS A O 1
ATOM 2127 N N . GLY A 1 305 ? 41.891 71.971 10.874 1.00 36.53 284 GLY A N 1
ATOM 2128 C CA . GLY A 1 305 ? 42.271 71.026 9.804 1.00 35.72 284 GLY A CA 1
ATOM 2129 C C . GLY A 1 305 ? 43.782 70.809 9.661 1.00 34.65 284 GLY A C 1
ATOM 2130 O O . GLY A 1 305 ? 44.612 71.529 10.236 1.00 35.52 284 GLY A O 1
ATOM 2131 N N . PRO A 1 306 ? 44.163 69.790 8.886 1.00 33.40 285 PRO A N 1
ATOM 2132 C CA . PRO A 1 306 ? 45.598 69.408 8.848 1.00 33.82 285 PRO A CA 1
ATOM 2133 C C . PRO A 1 306 ? 46.524 70.436 8.159 1.00 34.57 285 PRO A C 1
ATOM 2134 O O . PRO A 1 306 ? 46.095 71.103 7.239 1.00 32.55 285 PRO A O 1
ATOM 2138 N N . SER A 1 307 ? 47.774 70.579 8.644 1.00 35.10 286 SER A N 1
ATOM 2139 C CA . SER A 1 307 ? 48.784 71.466 7.999 1.00 35.42 286 SER A CA 1
ATOM 2140 C C . SER A 1 307 ? 49.530 70.743 6.857 1.00 34.98 286 SER A C 1
ATOM 2141 O O . SER A 1 307 ? 50.137 71.398 6.011 1.00 35.79 286 SER A O 1
ATOM 2144 N N . ARG A 1 308 ? 49.456 69.409 6.869 1.00 32.68 287 ARG A N 1
ATOM 2145 C CA . ARG A 1 308 ? 49.954 68.521 5.818 1.00 29.60 287 ARG A CA 1
ATOM 2146 C C . ARG A 1 308 ? 49.280 67.190 6.143 1.00 27.70 287 ARG A C 1
ATOM 2147 O O . ARG A 1 308 ? 48.759 67.032 7.252 1.00 26.67 287 ARG A O 1
ATOM 2155 N N . CYS A 1 309 ? 49.282 66.239 5.211 1.00 23.17 288 CYS A N 1
ATOM 2156 C CA . CYS A 1 309 ? 48.435 65.024 5.348 1.00 21.89 288 CYS A CA 1
ATOM 2157 C C . CYS A 1 309 ? 49.259 63.778 5.089 1.00 18.99 288 CYS A C 1
ATOM 2158 O O . CYS A 1 309 ? 49.869 63.680 4.028 1.00 18.53 288 CYS A O 1
ATOM 2161 N N . ARG A 1 310 ? 49.210 62.795 6.006 1.00 17.39 289 ARG A N 1
ATOM 2162 C CA . ARG A 1 310 ? 49.866 61.510 5.758 1.00 18.26 289 ARG A CA 1
ATOM 2163 C C . ARG A 1 310 ? 49.059 60.658 4.792 1.00 18.49 289 ARG A C 1
ATOM 2164 O O . ARG A 1 310 ? 47.831 60.417 4.984 1.00 20.48 289 ARG A O 1
ATOM 2172 N N . VAL A 1 311 ? 49.719 60.269 3.698 1.00 17.55 290 VAL A N 1
ATOM 2173 C CA . VAL A 1 311 ? 49.133 59.509 2.675 1.00 16.57 290 VAL A CA 1
ATOM 2174 C C . VAL A 1 311 ? 49.972 58.312 2.234 1.00 16.27 290 VAL A C 1
ATOM 2175 O O . VAL A 1 311 ? 51.220 58.327 2.303 1.00 17.98 290 VAL A O 1
ATOM 2179 N N . GLY A 1 312 ? 49.265 57.299 1.718 1.00 16.91 291 GLY A N 1
ATOM 2180 C CA . GLY A 1 312 ? 49.926 56.272 0.966 1.00 16.92 291 GLY A CA 1
ATOM 2181 C C . GLY A 1 312 ? 50.382 56.791 -0.360 1.00 17.82 291 GLY A C 1
ATOM 2182 O O . GLY A 1 312 ? 49.695 57.654 -0.950 1.00 17.48 291 GLY A O 1
ATOM 2183 N N . LEU A 1 313 ? 51.484 56.262 -0.882 1.00 15.92 292 LEU A N 1
ATOM 2184 C CA . LEU A 1 313 ? 52.031 56.647 -2.170 1.00 15.44 292 LEU A CA 1
ATOM 2185 C C . LEU A 1 313 ? 52.450 55.422 -2.948 1.00 17.66 292 LEU A C 1
ATOM 2186 O O . LEU A 1 313 ? 53.149 54.569 -2.422 1.00 18.41 292 LEU A O 1
ATOM 2191 N N . LYS A 1 314 ? 52.082 55.368 -4.221 1.00 16.57 293 LYS A N 1
ATOM 2192 C CA . LYS A 1 314 ? 52.471 54.274 -5.112 1.00 17.72 293 LYS A CA 1
ATOM 2193 C C . LYS A 1 314 ? 53.372 54.791 -6.193 1.00 18.90 293 LYS A C 1
ATOM 2194 O O . LYS A 1 314 ? 52.966 55.463 -7.107 1.00 18.52 293 LYS A O 1
ATOM 2200 N N . PRO A 1 315 ? 54.683 54.505 -6.093 1.00 18.64 294 PRO A N 1
ATOM 2201 C CA . PRO A 1 315 ? 55.621 54.891 -7.147 1.00 20.72 294 PRO A CA 1
ATOM 2202 C C . PRO A 1 315 ? 55.261 54.230 -8.473 1.00 21.56 294 PRO A C 1
ATOM 2203 O O . PRO A 1 315 ? 54.868 53.070 -8.472 1.00 23.28 294 PRO A O 1
ATOM 2207 N N . GLN A 1 316 ? 55.337 54.991 -9.552 1.00 22.88 295 GLN A N 1
ATOM 2208 C CA . GLN A 1 316 ? 55.042 54.468 -10.925 1.00 24.96 295 GLN A CA 1
ATOM 2209 C C . GLN A 1 316 ? 56.356 54.063 -11.523 1.00 28.49 295 GLN A C 1
ATOM 2210 O O . GLN A 1 316 ? 56.907 54.711 -12.419 1.00 32.46 295 GLN A O 1
ATOM 2216 N N . THR A 1 317 ? 56.905 53.034 -10.942 1.00 31.66 296 THR A N 1
ATOM 2217 C CA . THR A 1 317 ? 58.234 52.560 -11.327 1.00 33.56 296 THR A CA 1
ATOM 2218 C C . THR A 1 317 ? 58.357 51.246 -10.579 1.00 35.19 296 THR A C 1
ATOM 2219 O O . THR A 1 317 ? 57.589 50.995 -9.637 1.00 34.21 296 THR A O 1
ATOM 2223 N N . ARG A 1 318 ? 59.268 50.379 -11.032 1.00 36.27 297 ARG A N 1
ATOM 2224 C CA . ARG A 1 318 ? 59.485 49.105 -10.355 1.00 37.58 297 ARG A CA 1
ATOM 2225 C C . ARG A 1 318 ? 60.511 49.258 -9.250 1.00 36.25 297 ARG A C 1
ATOM 2226 O O . ARG A 1 318 ? 60.602 48.392 -8.349 1.00 36.85 297 ARG A O 1
ATOM 2234 N N . GLN A 1 319 ? 61.279 50.356 -9.312 1.00 34.10 298 GLN A N 1
ATOM 2235 C CA . GLN A 1 319 ? 62.306 50.626 -8.304 1.00 34.71 298 GLN A CA 1
ATOM 2236 C C . GLN A 1 319 ? 61.779 51.447 -7.106 1.00 30.88 298 GLN A C 1
ATOM 2237 O O . GLN A 1 319 ? 61.149 52.473 -7.296 1.00 30.05 298 GLN A O 1
ATOM 2243 N N . PRO A 1 320 ? 62.002 50.957 -5.870 1.00 28.63 299 PRO A N 1
ATOM 2244 C CA . PRO A 1 320 ? 61.470 51.747 -4.738 1.00 28.16 299 PRO A CA 1
ATOM 2245 C C . PRO A 1 320 ? 61.986 53.194 -4.665 1.00 26.98 299 PRO A C 1
ATOM 2246 O O . PRO A 1 320 ? 63.125 53.481 -5.019 1.00 28.14 299 PRO A O 1
ATOM 2250 N N . ILE A 1 321 ? 61.142 54.054 -4.116 1.00 23.96 300 ILE A N 1
ATOM 2251 C CA . ILE A 1 321 ? 61.481 55.368 -3.715 1.00 23.94 300 ILE A CA 1
ATOM 2252 C C . ILE A 1 321 ? 61.541 55.287 -2.208 1.00 24.13 300 ILE A C 1
ATOM 2253 O O . ILE A 1 321 ? 60.605 54.822 -1.580 1.00 24.26 300 ILE A O 1
ATOM 2258 N N . ARG A 1 322 ? 62.639 55.790 -1.644 1.00 23.14 301 ARG A N 1
ATOM 2259 C CA . ARG A 1 322 ? 62.950 55.691 -0.229 1.00 23.49 301 ARG A CA 1
ATOM 2260 C C . ARG A 1 322 ? 62.603 56.895 0.619 1.00 20.68 301 ARG A C 1
ATOM 2261 O O . ARG A 1 322 ? 62.431 58.012 0.147 1.00 22.20 301 ARG A O 1
ATOM 2269 N N . ALA A 1 323 ? 62.552 56.665 1.931 1.00 20.78 302 ALA A N 1
ATOM 2270 C CA . ALA A 1 323 ? 62.391 57.720 2.898 1.00 20.06 302 ALA A CA 1
ATOM 2271 C C . ALA A 1 323 ? 63.339 58.877 2.603 1.00 20.07 302 ALA A C 1
ATOM 2272 O O . ALA A 1 323 ? 64.549 58.661 2.332 1.00 21.14 302 ALA A O 1
ATOM 2274 N N . GLY A 1 324 ? 62.822 60.088 2.695 1.00 20.05 303 GLY A N 1
ATOM 2275 C CA . GLY A 1 324 ? 63.549 61.325 2.453 1.00 20.10 303 GLY A CA 1
ATOM 2276 C C . GLY A 1 324 ? 63.430 61.902 1.047 1.00 20.21 303 GLY A C 1
ATOM 2277 O O . GLY A 1 324 ? 63.752 63.079 0.823 1.00 23.38 303 GLY A O 1
ATOM 2278 N N . ALA A 1 325 ? 62.927 61.104 0.106 1.00 19.96 304 ALA A N 1
ATOM 2279 C CA . ALA A 1 325 ? 62.650 61.625 -1.234 1.00 19.26 304 ALA A CA 1
ATOM 2280 C C . ALA A 1 325 ? 61.711 62.851 -1.199 1.00 19.99 304 ALA A C 1
ATOM 2281 O O . ALA A 1 325 ? 60.608 62.776 -0.624 1.00 19.73 304 ALA A O 1
ATOM 2283 N N . VAL A 1 326 ? 62.107 63.937 -1.857 1.00 17.99 305 VAL A N 1
ATOM 2284 C CA . VAL A 1 326 ? 61.337 65.145 -1.816 1.00 18.85 305 VAL A CA 1
ATOM 2285 C C . VAL A 1 326 ? 60.183 65.046 -2.842 1.00 18.52 305 VAL A C 1
ATOM 2286 O O . VAL A 1 326 ? 60.387 64.561 -3.937 1.00 19.07 305 VAL A O 1
ATOM 2290 N N . LEU A 1 327 ? 58.988 65.510 -2.474 1.00 16.13 306 LEU A N 1
ATOM 2291 C CA . LEU A 1 327 ? 57.817 65.487 -3.382 1.00 17.75 306 LEU A CA 1
ATOM 2292 C C . LEU A 1 327 ? 57.502 66.878 -3.890 1.00 16.79 306 LEU A C 1
ATOM 2293 O O . LEU A 1 327 ? 57.542 67.845 -3.143 1.00 17.62 306 LEU A O 1
ATOM 2298 N N . PHE A 1 328 ? 57.263 66.912 -5.179 1.00 17.39 307 PHE A N 1
ATOM 2299 C CA . PHE A 1 328 ? 56.948 68.133 -5.921 1.00 18.54 307 PHE A CA 1
ATOM 2300 C C . PHE A 1 328 ? 55.573 68.072 -6.598 1.00 18.80 307 PHE A C 1
ATOM 2301 O O . PHE A 1 328 ? 55.069 66.975 -6.910 1.00 17.37 307 PHE A O 1
ATOM 2309 N N . ASP A 1 329 ? 55.014 69.253 -6.875 1.00 20.80 308 ASP A N 1
ATOM 2310 C CA . ASP A 1 329 ? 53.806 69.322 -7.702 1.00 19.74 308 ASP A CA 1
ATOM 2311 C C . ASP A 1 329 ? 54.175 69.254 -9.192 1.00 22.66 308 ASP A C 1
ATOM 2312 O O . ASP A 1 329 ? 55.366 69.126 -9.534 1.00 21.63 308 ASP A O 1
ATOM 2317 N N . ASN A 1 330 ? 53.190 69.353 -10.074 1.00 24.22 309 ASN A N 1
ATOM 2318 C CA . ASN A 1 330 ? 53.442 69.230 -11.503 1.00 25.59 309 ASN A CA 1
ATOM 2319 C C . ASN A 1 330 ? 54.189 70.449 -12.067 1.00 27.71 309 ASN A C 1
ATOM 2320 O O . ASN A 1 330 ? 54.514 70.457 -13.233 1.00 29.76 309 ASN A O 1
ATOM 2325 N N . GLU A 1 331 ? 54.463 71.461 -11.266 1.00 29.28 310 GLU A N 1
ATOM 2326 C CA . GLU A 1 331 ? 55.214 72.638 -11.775 1.00 30.64 310 GLU A CA 1
ATOM 2327 C C . GLU A 1 331 ? 56.545 72.741 -11.116 1.00 30.79 310 GLU A C 1
ATOM 2328 O O . GLU A 1 331 ? 57.194 73.796 -11.215 1.00 31.35 310 GLU A O 1
ATOM 2334 N N . GLY A 1 332 ? 56.901 71.726 -10.327 1.00 28.76 311 GLY A N 1
ATOM 2335 C CA . GLY A 1 332 ? 58.209 71.671 -9.685 1.00 28.28 311 GLY A CA 1
ATOM 2336 C C . GLY A 1 332 ? 58.317 72.332 -8.324 1.00 26.83 311 GLY A C 1
ATOM 2337 O O . GLY A 1 332 ? 59.409 72.486 -7.861 1.00 28.16 311 GLY A O 1
ATOM 2338 N N . ASN A 1 333 ? 57.212 72.792 -7.728 1.00 23.28 312 ASN A N 1
ATOM 2339 C CA . ASN A 1 333 ? 57.227 73.378 -6.395 1.00 23.34 312 ASN A CA 1
ATOM 2340 C C . ASN A 1 333 ? 57.283 72.245 -5.385 1.00 23.45 312 ASN A C 1
ATOM 2341 O O . ASN A 1 333 ? 56.581 71.240 -5.558 1.00 21.44 312 ASN A O 1
ATOM 2346 N N . ARG A 1 334 ? 58.153 72.384 -4.389 1.00 22.38 313 ARG A N 1
ATOM 2347 C CA . ARG A 1 334 ? 58.259 71.404 -3.325 1.00 23.51 313 ARG A CA 1
ATOM 2348 C C . ARG A 1 334 ? 56.929 71.417 -2.549 1.00 21.15 313 ARG A C 1
ATOM 2349 O O . ARG A 1 334 ? 56.444 72.477 -2.161 1.00 22.01 313 ARG A O 1
ATOM 2357 N N . ILE A 1 335 ? 56.312 70.230 -2.289 1.00 19.51 314 ILE A N 1
ATOM 2358 C CA . ILE A 1 335 ? 55.067 70.138 -1.573 1.00 18.79 314 ILE A CA 1
ATOM 2359 C C . ILE A 1 335 ? 55.101 69.138 -0.419 1.00 18.66 314 ILE A C 1
ATOM 2360 O O . ILE A 1 335 ? 54.247 69.175 0.408 1.00 20.58 314 ILE A O 1
ATOM 2365 N N . GLY A 1 336 ? 56.120 68.291 -0.347 1.00 17.36 315 GLY A N 1
ATOM 2366 C CA . GLY A 1 336 ? 56.104 67.298 0.722 1.00 18.31 315 GLY A CA 1
ATOM 2367 C C . GLY A 1 336 ? 57.288 66.383 0.664 1.00 17.79 315 GLY A C 1
ATOM 2368 O O . GLY A 1 336 ? 58.305 66.745 0.103 1.00 18.29 315 GLY A O 1
ATOM 2369 N N . VAL A 1 337 ? 57.167 65.203 1.244 1.00 17.64 316 VAL A N 1
ATOM 2370 C CA . VAL A 1 337 ? 58.307 64.300 1.426 1.00 18.07 316 VAL A CA 1
ATOM 2371 C C . VAL A 1 337 ? 57.809 62.876 1.623 1.00 16.82 316 VAL A C 1
ATOM 2372 O O . VAL A 1 337 ? 56.715 62.676 2.199 1.00 17.88 316 VAL A O 1
ATOM 2376 N N . VAL A 1 338 ? 58.554 61.893 1.120 1.00 16.62 317 VAL A N 1
ATOM 2377 C CA . VAL A 1 338 ? 58.346 60.521 1.419 1.00 15.67 317 VAL A CA 1
ATOM 2378 C C . VAL A 1 338 ? 58.929 60.217 2.775 1.00 16.86 317 VAL A C 1
ATOM 2379 O O . VAL A 1 338 ? 60.107 60.516 3.026 1.00 18.12 317 VAL A O 1
ATOM 2383 N N . THR A 1 339 ? 58.121 59.663 3.648 1.00 16.36 318 THR A N 1
ATOM 2384 C CA . THR A 1 339 ? 58.570 59.298 5.006 1.00 15.91 318 THR A CA 1
ATOM 2385 C C . THR A 1 339 ? 58.991 57.847 5.137 1.00 16.42 318 THR A C 1
ATOM 2386 O O . THR A 1 339 ? 59.838 57.522 6.001 1.00 17.94 318 THR A O 1
ATOM 2390 N N . SER A 1 340 ? 58.398 56.945 4.333 1.00 16.08 319 SER A N 1
ATOM 2391 C CA . SER A 1 340 ? 58.745 55.520 4.345 1.00 16.03 319 SER A CA 1
ATOM 2392 C C . SER A 1 340 ? 58.594 54.980 2.937 1.00 17.31 319 SER A C 1
ATOM 2393 O O . SER A 1 340 ? 57.724 55.411 2.181 1.00 16.87 319 SER A O 1
ATOM 2396 N N . GLY A 1 341 ? 59.456 54.057 2.570 1.00 17.80 320 GLY A N 1
ATOM 2397 C CA . GLY A 1 341 ? 59.355 53.457 1.252 1.00 19.65 320 GLY A CA 1
ATOM 2398 C C . GLY A 1 341 ? 60.168 52.215 1.113 1.00 20.99 320 GLY A C 1
ATOM 2399 O O . GLY A 1 341 ? 61.278 52.147 1.685 1.00 23.51 320 GLY A O 1
ATOM 2400 N N . GLY A 1 342 ? 59.663 51.248 0.349 1.00 19.76 321 GLY A N 1
ATOM 2401 C CA . GLY A 1 342 ? 60.401 50.036 0.044 1.00 21.15 321 GLY A CA 1
ATOM 2402 C C . GLY A 1 342 ? 59.665 49.154 -0.944 1.00 21.39 321 GLY A C 1
ATOM 2403 O O . GLY A 1 342 ? 58.629 49.508 -1.448 1.00 22.16 321 GLY A O 1
ATOM 2404 N N . PHE A 1 343 ? 60.233 48.004 -1.264 1.00 20.70 322 PHE A N 1
ATOM 2405 C CA . PHE A 1 343 ? 59.556 47.033 -2.090 1.00 20.64 322 PHE A CA 1
ATOM 2406 C C . PHE A 1 343 ? 58.642 46.202 -1.230 1.00 20.64 322 PHE A C 1
ATOM 2407 O O . PHE A 1 343 ? 59.082 45.661 -0.195 1.00 21.94 322 PHE A O 1
ATOM 2415 N N . GLY A 1 344 ? 57.365 46.106 -1.596 1.00 19.71 323 GLY A N 1
ATOM 2416 C CA . GLY A 1 344 ? 56.454 45.216 -0.864 1.00 18.80 323 GLY A CA 1
ATOM 2417 C C . GLY A 1 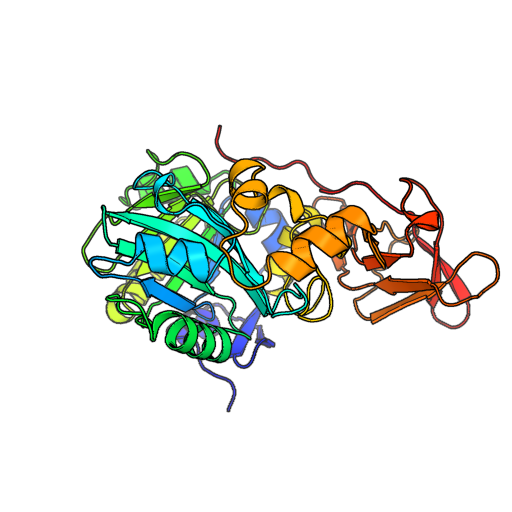344 ? 56.263 43.916 -1.615 1.00 19.25 323 GLY A C 1
ATOM 2418 O O . GLY A 1 344 ? 55.603 43.920 -2.649 1.00 20.03 323 GLY A O 1
ATOM 2419 N N . PRO A 1 345 ? 56.801 42.804 -1.141 1.00 20.92 324 PRO A N 1
ATOM 2420 C CA . PRO A 1 345 ? 56.701 41.560 -1.925 1.00 20.30 324 PRO A CA 1
ATOM 2421 C C . PRO A 1 345 ? 55.280 41.021 -2.081 1.00 21.72 324 PRO A C 1
ATOM 2422 O O . PRO A 1 345 ? 54.990 40.284 -3.050 1.00 21.66 324 PRO A O 1
ATOM 2426 N N . SER A 1 346 ? 54.404 41.342 -1.139 1.00 20.81 325 SER A N 1
ATOM 2427 C CA . SER A 1 346 ? 52.996 40.890 -1.209 1.00 21.16 325 SER A CA 1
ATOM 2428 C C . SER A 1 346 ? 52.245 41.758 -2.195 1.00 22.62 325 SER A C 1
ATOM 2429 O O . SER A 1 346 ? 51.531 41.243 -3.056 1.00 25.62 325 SER A O 1
ATOM 2432 N N . PHE A 1 347 ? 52.465 43.065 -2.128 1.00 22.58 326 PHE A N 1
ATOM 2433 C CA . PHE A 1 347 ? 51.884 44.007 -3.078 1.00 23.38 326 PHE A CA 1
ATOM 2434 C C . PHE A 1 347 ? 52.475 43.811 -4.483 1.00 24.71 326 PHE A C 1
ATOM 2435 O O . PHE A 1 347 ? 51.795 44.151 -5.480 1.00 25.48 326 PHE A O 1
ATOM 2443 N N . ASP A 1 348 ? 53.675 43.219 -4.527 1.00 25.73 327 ASP A N 1
ATOM 2444 C CA . ASP A 1 348 ? 54.496 42.980 -5.699 1.00 26.27 327 ASP A CA 1
ATOM 2445 C C . ASP A 1 348 ? 54.840 44.259 -6.415 1.00 25.94 327 ASP A C 1
ATOM 2446 O O . ASP A 1 348 ? 54.749 44.354 -7.645 1.00 26.39 327 ASP A O 1
ATOM 2451 N N . GLY A 1 349 ? 55.283 45.236 -5.636 1.00 23.11 328 GLY A N 1
ATOM 2452 C CA . GLY A 1 349 ? 55.853 46.454 -6.172 1.00 22.70 328 GLY A CA 1
ATOM 2453 C C . GLY A 1 349 ? 56.173 47.440 -5.064 1.00 21.48 328 GLY A C 1
ATOM 2454 O O . GLY A 1 349 ? 55.916 47.142 -3.905 1.00 19.45 328 GLY A O 1
ATOM 2455 N N . PRO A 1 350 ? 56.801 48.569 -5.417 1.00 20.70 329 PRO A N 1
ATOM 2456 C CA . PRO A 1 350 ? 57.123 49.621 -4.432 1.00 20.44 329 PRO A CA 1
ATOM 2457 C C . PRO A 1 350 ? 55.865 50.137 -3.711 1.00 20.61 329 PRO A C 1
ATOM 2458 O O . PRO A 1 350 ? 54.781 50.287 -4.338 1.00 20.17 329 PRO A O 1
ATOM 2462 N N . VAL A 1 351 ? 56.018 50.356 -2.405 1.00 17.83 330 VAL A N 1
ATOM 2463 C CA . VAL A 1 351 ? 55.040 50.926 -1.511 1.00 18.52 330 VAL A CA 1
ATOM 2464 C C . VAL A 1 351 ? 55.739 52.048 -0.768 1.00 17.79 330 VAL A C 1
ATOM 2465 O O . VAL A 1 351 ? 56.975 52.060 -0.621 1.00 17.72 330 VAL A O 1
ATOM 2469 N N . ALA A 1 352 ? 55.010 53.083 -0.424 1.00 17.64 331 ALA A N 1
ATOM 2470 C CA . ALA A 1 352 ? 55.497 54.164 0.345 1.00 18.40 331 ALA A CA 1
ATOM 2471 C C . ALA A 1 352 ? 54.414 54.927 1.075 1.00 18.34 331 ALA A C 1
ATOM 2472 O O . ALA A 1 352 ? 53.218 54.699 0.852 1.00 17.64 331 ALA A O 1
ATOM 2474 N N . MET A 1 353 ? 54.845 55.798 1.998 1.00 17.38 332 MET A N 1
ATOM 2475 C CA A MET A 1 353 ? 53.927 56.705 2.692 0.50 17.03 332 MET A CA 1
ATOM 2476 C CA B MET A 1 353 ? 53.958 56.650 2.757 0.50 16.90 332 MET A CA 1
ATOM 2477 C C . MET A 1 353 ? 54.643 58.020 2.803 1.00 17.20 332 MET A C 1
ATOM 2478 O O . MET A 1 353 ? 55.867 58.097 2.752 1.00 17.16 332 MET A O 1
ATOM 2487 N N . GLY A 1 354 ? 53.877 59.105 2.933 1.00 16.17 333 GLY A N 1
ATOM 2488 C CA . GLY A 1 354 ? 54.546 60.399 3.030 1.00 15.17 333 GLY A CA 1
ATOM 2489 C C . GLY A 1 354 ? 53.528 61.479 3.318 1.00 15.82 333 GLY A C 1
ATOM 2490 O O . GLY A 1 354 ? 52.345 61.172 3.619 1.00 17.64 333 GLY A O 1
ATOM 2491 N N . TYR A 1 355 ? 53.948 62.714 3.224 1.00 14.92 334 TYR A N 1
ATOM 2492 C CA . TYR A 1 355 ? 53.146 63.904 3.486 1.00 14.83 334 TYR A CA 1
ATOM 2493 C C . TYR A 1 355 ? 53.011 64.726 2.260 1.00 15.83 334 TYR A C 1
ATOM 2494 O O . TYR A 1 355 ? 53.986 65.003 1.587 1.00 17.14 334 TYR A O 1
ATOM 2503 N N . VAL A 1 356 ? 51.776 65.169 2.009 1.00 15.73 335 VAL A N 1
ATOM 2504 C CA . VAL A 1 356 ? 51.438 66.119 0.930 1.00 16.73 335 VAL A CA 1
ATOM 2505 C C . VAL A 1 356 ? 50.479 67.148 1.561 1.00 17.78 335 VAL A C 1
ATOM 2506 O O . VAL A 1 356 ? 49.795 66.891 2.546 1.00 18.68 335 VAL A O 1
ATOM 2510 N N . PRO A 1 357 ? 50.338 68.333 0.923 1.00 16.79 336 PRO A N 1
ATOM 2511 C CA . PRO A 1 357 ? 49.364 69.256 1.433 1.00 18.97 336 PRO A CA 1
ATOM 2512 C C . PRO A 1 357 ? 47.968 68.751 1.172 1.00 17.58 336 PRO A C 1
ATOM 2513 O O . PRO A 1 357 ? 47.729 67.887 0.298 1.00 18.40 336 PRO A O 1
ATOM 2517 N N . VAL A 1 358 ? 47.015 69.298 1.925 1.00 19.96 337 VAL A N 1
ATOM 2518 C CA . VAL A 1 358 ? 45.645 68.811 1.819 1.00 21.31 337 VAL A CA 1
ATOM 2519 C C . VAL A 1 358 ? 45.075 68.816 0.400 1.00 19.58 337 VAL A C 1
ATOM 2520 O O . VAL A 1 358 ? 44.351 67.900 0.001 1.00 20.86 337 VAL A O 1
ATOM 2524 N N . ALA A 1 359 ? 45.442 69.823 -0.375 1.00 20.24 338 ALA A N 1
ATOM 2525 C CA . ALA A 1 359 ? 44.998 69.886 -1.781 1.00 20.29 338 ALA A CA 1
ATOM 2526 C C . ALA A 1 359 ? 45.366 68.748 -2.701 1.00 20.56 338 ALA A C 1
ATOM 2527 O O . ALA A 1 359 ? 44.737 68.541 -3.708 1.00 20.68 338 ALA A O 1
ATOM 2529 N N . TRP A 1 360 ? 46.389 67.975 -2.314 1.00 18.45 339 TRP A N 1
ATOM 2530 C CA . TRP A 1 360 ? 46.872 66.856 -3.080 1.00 18.28 339 TRP A CA 1
ATOM 2531 C C . TRP A 1 360 ? 46.494 65.520 -2.494 1.00 19.64 339 TRP A C 1
ATOM 2532 O O . TRP A 1 360 ? 46.962 64.483 -2.990 1.00 18.91 339 TRP A O 1
ATOM 2543 N N . LYS A 1 361 ? 45.683 65.516 -1.438 1.00 19.30 340 LYS A N 1
ATOM 2544 C CA . LYS A 1 361 ? 45.470 64.220 -0.724 1.00 19.96 340 LYS A CA 1
ATOM 2545 C C . LYS A 1 361 ? 44.454 63.309 -1.375 1.00 19.77 340 LYS A C 1
ATOM 2546 O O . LYS A 1 361 ? 44.322 62.138 -0.978 1.00 21.65 340 LYS A O 1
ATOM 2552 N N . VAL A 1 362 ? 43.760 63.735 -2.431 1.00 20.21 341 VAL A N 1
ATOM 2553 C CA . VAL A 1 362 ? 42.799 62.844 -3.061 1.00 21.09 341 VAL A CA 1
ATOM 2554 C C . VAL A 1 362 ? 43.453 61.622 -3.695 1.00 20.06 341 VAL A C 1
ATOM 2555 O O . VAL A 1 362 ? 44.437 61.720 -4.436 1.00 19.32 341 VAL A O 1
ATOM 2559 N N . GLU A 1 363 ? 42.879 60.445 -3.431 1.00 22.49 342 GLU A N 1
ATOM 2560 C CA A GLU A 1 363 ? 43.319 59.200 -4.032 0.50 21.76 342 GLU A CA 1
ATOM 2561 C CA B GLU A 1 363 ? 43.416 59.227 -3.983 0.50 22.00 342 GLU A CA 1
ATOM 2562 C C . GLU A 1 363 ? 43.515 59.329 -5.517 1.00 22.07 342 GLU A C 1
ATOM 2563 O O . GLU A 1 363 ? 42.592 59.768 -6.194 1.00 21.34 342 GLU A O 1
ATOM 2574 N N . GLY A 1 364 ? 44.680 58.949 -6.049 1.00 20.10 343 GLY A N 1
ATOM 2575 C CA . GLY A 1 364 ? 45.005 59.039 -7.453 1.00 19.17 343 GLY A CA 1
ATOM 2576 C C . GLY A 1 364 ? 45.794 60.255 -7.862 1.00 17.40 343 GLY A C 1
ATOM 2577 O O . GLY A 1 364 ? 46.338 60.276 -8.949 1.00 18.40 343 GLY A O 1
ATOM 2578 N N . THR A 1 365 ? 45.896 61.233 -6.968 1.00 17.50 344 THR A N 1
ATOM 2579 C CA . THR A 1 365 ? 46.618 62.499 -7.277 1.00 16.54 344 THR A CA 1
ATOM 2580 C C . THR A 1 365 ? 48.089 62.155 -7.631 1.00 17.44 344 THR A C 1
ATOM 2581 O O . THR A 1 365 ? 48.744 61.457 -6.882 1.00 18.00 344 THR A O 1
ATOM 2585 N N . GLU A 1 366 ? 48.544 62.660 -8.758 1.00 17.70 345 GLU A N 1
ATOM 2586 C CA . GLU A 1 366 ? 49.987 62.607 -9.147 1.00 17.62 345 GLU A CA 1
ATOM 2587 C C . GLU A 1 366 ? 50.822 63.634 -8.378 1.00 19.18 345 GLU A C 1
ATOM 2588 O O . GLU A 1 366 ? 50.546 64.846 -8.385 1.00 18.76 345 GLU A O 1
ATOM 2594 N N . VAL A 1 367 ? 51.939 63.110 -7.822 1.00 18.13 346 VAL A N 1
ATOM 2595 C CA . VAL A 1 367 ? 53.024 63.921 -7.272 1.00 16.78 346 VAL A CA 1
ATOM 2596 C C . VAL A 1 367 ? 54.294 63.376 -7.858 1.00 17.33 346 VAL A C 1
ATOM 2597 O O . VAL A 1 367 ? 54.311 62.331 -8.478 1.00 18.53 346 VAL A O 1
ATOM 2601 N N . PHE A 1 368 ? 55.377 64.110 -7.660 1.00 17.57 347 PHE A N 1
ATOM 2602 C CA . PHE A 1 368 ? 56.617 63.746 -8.351 1.00 18.97 347 PHE A CA 1
ATOM 2603 C C . PHE A 1 368 ? 57.828 63.850 -7.438 1.00 18.56 347 PHE A C 1
ATOM 2604 O O . PHE A 1 368 ? 57.862 64.587 -6.480 1.00 19.54 347 PHE A O 1
ATOM 2612 N N . THR A 1 369 ? 58.807 63.045 -7.801 1.00 19.62 348 THR A N 1
ATOM 2613 C CA . THR A 1 369 ? 60.185 63.175 -7.195 1.00 20.83 348 THR A CA 1
ATOM 2614 C C . THR A 1 369 ? 61.223 63.134 -8.302 1.00 21.51 348 THR A C 1
ATOM 2615 O O . THR A 1 369 ? 60.915 62.986 -9.470 1.00 22.91 348 THR A O 1
ATOM 2619 N N . GLU A 1 370 ? 62.479 63.346 -7.955 1.00 21.58 349 GLU A N 1
ATOM 2620 C CA . GLU A 1 370 ? 63.508 63.378 -8.948 1.00 22.99 349 GLU A CA 1
ATOM 2621 C C . GLU A 1 370 ? 64.460 62.196 -8.742 1.00 22.33 349 GLU A C 1
ATOM 2622 O O . GLU A 1 370 ? 64.908 61.957 -7.623 1.00 24.86 349 GLU A O 1
ATOM 2628 N N . LEU A 1 371 ? 64.810 61.528 -9.821 1.00 22.35 350 LEU A N 1
ATOM 2629 C CA . LEU A 1 371 ? 65.806 60.442 -9.759 1.00 23.40 350 LEU A CA 1
ATOM 2630 C C . LEU A 1 371 ? 66.732 60.558 -10.952 1.00 23.48 350 LEU A C 1
ATOM 2631 O O . LEU A 1 371 ? 66.264 60.615 -12.072 1.00 23.30 350 LEU A O 1
ATOM 2636 N N . ARG A 1 372 ? 68.046 60.691 -10.688 1.00 23.63 351 ARG A N 1
ATOM 2637 C CA . ARG A 1 372 ? 69.067 60.866 -11.762 1.00 24.34 351 ARG A CA 1
ATOM 2638 C C . ARG A 1 372 ? 68.672 61.974 -12.705 1.00 24.24 351 ARG A C 1
ATOM 2639 O O . ARG A 1 372 ? 68.778 61.861 -13.927 1.00 25.93 351 ARG A O 1
ATOM 2647 N N . GLY A 1 373 ? 68.146 63.040 -12.136 1.00 24.64 352 GLY A N 1
ATOM 2648 C CA . GLY A 1 373 ? 67.747 64.203 -12.872 1.00 26.18 352 GLY A CA 1
ATOM 2649 C C . GLY A 1 373 ? 66.510 64.050 -13.729 1.00 27.48 352 GLY A C 1
ATOM 2650 O O . GLY A 1 373 ? 66.270 64.890 -14.584 1.00 29.80 352 GLY A O 1
ATOM 2651 N N . LYS A 1 374 ? 65.760 62.959 -13.546 1.00 27.81 353 LYS A N 1
ATOM 2652 C CA . LYS A 1 374 ? 64.488 62.749 -14.264 1.00 28.87 353 LYS A CA 1
ATOM 2653 C C . LYS A 1 374 ? 63.333 62.813 -13.260 1.00 28.58 353 LYS A C 1
ATOM 2654 O O . LYS A 1 374 ? 63.437 62.375 -12.131 1.00 26.98 353 LYS A O 1
ATOM 2660 N N . LYS A 1 375 ? 62.221 63.348 -13.709 1.00 27.24 354 LYS A N 1
ATOM 2661 C CA . LYS A 1 375 ? 61.038 63.452 -12.901 1.00 27.05 354 LYS A CA 1
ATOM 2662 C C . LYS A 1 375 ? 60.298 62.097 -12.908 1.00 25.81 354 LYS A C 1
ATOM 2663 O O . LYS A 1 375 ? 60.150 61.442 -13.964 1.00 27.19 354 LYS A O 1
ATOM 2669 N N . ILE A 1 376 ? 59.956 61.592 -11.719 1.00 23.74 355 ILE A N 1
ATOM 2670 C CA . ILE A 1 376 ? 59.346 60.289 -11.520 1.00 24.66 355 ILE A CA 1
ATOM 2671 C C . ILE A 1 376 ? 57.978 60.500 -10.855 1.00 22.68 355 ILE A C 1
ATOM 2672 O O . ILE A 1 376 ? 57.890 61.240 -9.869 1.00 22.21 355 ILE A O 1
ATOM 2677 N N . ALA A 1 377 ? 56.931 59.837 -11.337 1.00 21.44 356 ALA A N 1
ATOM 2678 C CA . ALA A 1 377 ? 55.588 60.071 -10.794 1.00 20.69 356 ALA A CA 1
ATOM 2679 C C . ALA A 1 377 ? 55.266 59.074 -9.684 1.00 18.58 356 ALA A C 1
ATOM 2680 O O . ALA A 1 377 ? 55.706 57.915 -9.717 1.00 20.55 356 ALA A O 1
ATOM 2682 N N . LEU A 1 378 ? 54.557 59.511 -8.677 1.00 17.72 357 LEU A N 1
ATOM 2683 C CA . LEU A 1 378 ? 53.916 58.632 -7.672 1.00 17.74 357 LEU A CA 1
ATOM 2684 C C . LEU A 1 378 ? 52.415 59.006 -7.667 1.00 19.22 357 LEU A C 1
ATOM 2685 O O . LEU A 1 378 ? 52.089 60.154 -7.949 1.00 21.20 357 LEU A O 1
ATOM 2690 N N . SER A 1 379 ? 51.527 58.088 -7.304 1.00 18.90 358 SER A N 1
ATOM 2691 C CA A SER A 1 379 ? 50.158 58.501 -7.110 0.50 17.08 358 SER A CA 1
ATOM 2692 C CA B SER A 1 379 ? 50.106 58.379 -7.114 0.50 18.40 358 SER A CA 1
ATOM 2693 C C . SER A 1 379 ? 49.760 58.273 -5.656 1.00 16.77 358 SER A C 1
ATOM 2694 O O . SER A 1 379 ? 50.155 57.273 -4.995 1.00 18.74 358 SER A O 1
ATOM 2699 N N . VAL A 1 380 ? 48.954 59.173 -5.153 1.00 16.41 359 VAL A N 1
ATOM 2700 C CA . VAL A 1 380 ? 48.440 59.027 -3.815 1.00 16.75 359 VAL A CA 1
ATOM 2701 C C . VAL A 1 380 ? 47.531 57.796 -3.819 1.00 19.33 359 VAL A C 1
ATOM 2702 O O . VAL A 1 380 ? 46.776 57.571 -4.737 1.00 20.03 359 VAL A O 1
ATOM 2706 N N . HIS A 1 381 ? 47.681 56.927 -2.822 1.00 17.41 360 HIS A N 1
ATOM 2707 C CA . HIS A 1 381 ? 47.136 55.573 -2.836 1.00 19.09 360 HIS A CA 1
ATOM 2708 C C . HIS A 1 381 ? 46.497 55.300 -1.483 1.00 19.31 360 HIS A C 1
ATOM 2709 O O . HIS A 1 381 ? 46.983 55.703 -0.434 1.00 17.92 360 HIS A O 1
ATOM 2716 N N . SER A 1 382 ? 45.366 54.558 -1.520 1.00 19.76 361 SER A N 1
ATOM 2717 C CA . SER A 1 382 ? 44.736 54.085 -0.294 1.00 21.45 361 SER A CA 1
ATOM 2718 C C . SER A 1 382 ? 45.652 53.196 0.554 1.00 20.30 361 SER A C 1
ATOM 2719 O O . SER A 1 382 ? 46.510 52.524 0.012 1.00 19.96 361 SER A O 1
ATOM 2722 N N . LEU A 1 383 ? 45.424 53.237 1.857 1.00 20.14 362 LEU A N 1
ATOM 2723 C CA . LEU A 1 383 ? 46.097 52.316 2.784 1.00 20.41 362 LEU A CA 1
ATOM 2724 C C . LEU A 1 383 ? 45.031 51.469 3.462 1.00 20.35 362 LEU A C 1
ATOM 2725 O O . LEU A 1 383 ? 43.910 51.959 3.656 1.00 22.07 362 LEU A O 1
ATOM 2730 N N . PRO A 1 384 ? 45.346 50.214 3.810 1.00 20.48 363 PRO A N 1
ATOM 2731 C CA . PRO A 1 384 ? 46.619 49.555 3.549 1.00 20.25 363 PRO A CA 1
ATOM 2732 C C . PRO A 1 384 ? 46.757 49.132 2.096 1.00 20.18 363 PRO A C 1
ATOM 2733 O O . PRO A 1 384 ? 45.784 49.037 1.334 1.00 21.50 363 PRO A O 1
ATOM 2737 N N . PHE A 1 385 ? 47.982 48.823 1.693 1.00 18.64 364 PHE A N 1
ATOM 2738 C CA . PHE A 1 385 ? 48.232 48.280 0.390 1.00 19.12 364 PHE A CA 1
ATOM 2739 C C . PHE A 1 385 ? 47.797 46.842 0.251 1.00 20.85 364 PHE A C 1
ATOM 2740 O O . PHE A 1 385 ? 47.482 46.374 -0.871 1.00 22.35 364 PHE A O 1
ATOM 2748 N N . VAL A 1 386 ? 47.929 46.085 1.343 1.00 20.25 365 VAL A N 1
ATOM 2749 C CA . VAL A 1 386 ? 47.599 44.678 1.382 1.00 21.47 365 VAL A CA 1
ATOM 2750 C C . VAL A 1 386 ? 46.512 44.492 2.450 1.00 22.77 365 VAL A C 1
ATOM 2751 O O . VAL A 1 386 ? 46.562 45.039 3.540 1.00 22.18 365 VAL A O 1
ATOM 2755 N N . GLU A 1 387 ? 45.548 43.622 2.141 1.00 25.08 366 GLU A N 1
ATOM 2756 C CA . GLU A 1 387 ? 44.404 43.386 2.976 1.00 26.87 366 GLU A CA 1
ATOM 2757 C C . GLU A 1 387 ? 44.822 42.854 4.357 1.00 23.66 366 GLU A C 1
ATOM 2758 O O . GLU A 1 387 ? 45.660 41.972 4.425 1.00 25.11 366 GLU A O 1
ATOM 2764 N N . GLN A 1 388 ? 44.257 43.445 5.405 1.00 22.34 367 GLN A N 1
ATOM 2765 C CA . GLN A 1 388 ? 44.522 43.004 6.768 1.00 22.82 367 GLN A CA 1
ATOM 2766 C C . GLN A 1 388 ? 43.751 41.755 7.096 1.00 23.77 367 GLN A C 1
ATOM 2767 O O . GLN A 1 388 ? 42.685 41.583 6.537 1.00 24.80 367 GLN A O 1
ATOM 2773 N N . ARG A 1 389 ? 44.387 40.871 7.901 1.00 21.96 368 ARG A N 1
ATOM 2774 C CA A ARG A 1 389 ? 43.835 39.555 8.219 0.50 22.87 368 ARG A CA 1
ATOM 2775 C CA B ARG A 1 389 ? 43.908 39.514 8.225 0.50 22.69 368 ARG A CA 1
ATOM 2776 C C . ARG A 1 389 ? 43.864 39.314 9.751 1.00 21.58 368 ARG A C 1
ATOM 2777 O O . ARG A 1 389 ? 44.198 38.229 10.258 1.00 22.28 368 ARG A O 1
ATOM 2792 N N . TYR A 1 390 ? 43.431 40.332 10.497 1.00 21.61 369 TYR A N 1
ATOM 2793 C CA . TYR A 1 390 ? 43.352 40.243 11.944 1.00 19.54 369 TYR A CA 1
ATOM 2794 C C . TYR A 1 390 ? 42.314 39.213 12.390 1.00 21.66 369 TYR A C 1
ATOM 2795 O O . TYR A 1 390 ? 41.340 38.961 11.643 1.00 23.61 369 TYR A O 1
ATOM 2804 N N . PHE A 1 391 ? 42.492 38.586 13.542 1.00 22.51 370 PHE A N 1
ATOM 2805 C CA . PHE A 1 391 ? 41.577 37.555 14.037 1.00 23.31 370 PHE A CA 1
ATOM 2806 C C . PHE A 1 391 ? 40.180 38.182 14.283 1.00 25.53 370 PHE A C 1
ATOM 2807 O O . PHE A 1 391 ? 40.057 39.211 14.885 1.00 25.43 370 PHE A O 1
ATOM 2815 N N . LYS A 1 392 ? 39.121 37.496 13.855 1.00 30.55 371 LYS A N 1
ATOM 2816 C CA . LYS A 1 392 ? 37.729 38.024 13.975 1.00 34.13 371 LYS A CA 1
ATOM 2817 C C . LYS A 1 392 ? 36.897 37.179 14.929 1.00 36.45 371 LYS A C 1
ATOM 2818 O O . LYS A 1 392 ? 37.320 36.059 15.271 1.00 39.70 371 LYS A O 1
#

Nearest PDB structures (foldseek):
  3gir-assembly1_A  TM=1.003E+00  e=4.534E-84  Bartonella henselae
  1wos-assembly1_A  TM=9.388E-01  e=1.342E-39  Thermotoga maritima
  1vrq-assembly1_A  TM=9.219E-01  e=4.020E-30  Corynebacterium sp. U-96
  2gah-assembly1_A  TM=9.232E-01  e=1.093E-29  Stenotrophomonas maltophilia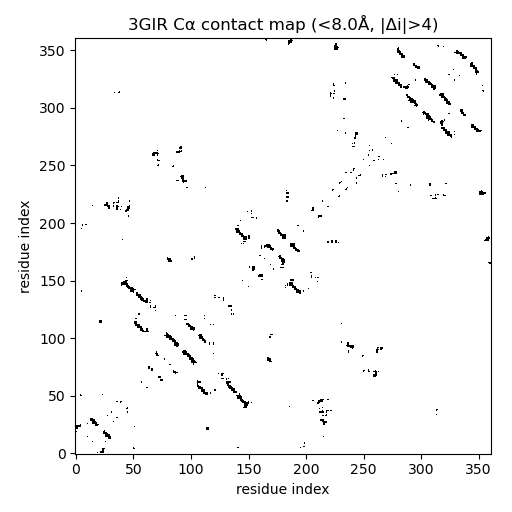
  1vly-assembly1_A  TM=7.932E-01  e=1.603E-19  Escherichia coli

Foldseek 3Di:
DQDEDLVNVVCVVQQFDWDDDLRHTFRAAGPCGLQNLLVLQAAFKEKEWQQLKWKKKKFFDCSQVLCLAQWLDNSQPADAQAKAWTFGAAQLQAGLWIWIWHHHDNGMIMIITHNNCPVVVQVSSVVSCPPDGMDMGIDNKTKMKMGYPCSLVLCVVLVHDDVPDAARGWYAPDPQKIKHQYDQQLTTIMMIIHHSVCPVVVVVSSCPPPRYDYHTPSSSQLRNLLQVHDDEVQQGYSVFHCQQEVNCVSNDPVSLVVQNYNNNVSNVVCVVVGHQKHKFKKAWPDQAKDAFAFFKAAPVRHTFWTWRGWDARSVLNGIITMIIGHPVQQDFQRWIWTADPRDITIMTGHDPNSDNRHYGD

CATH classification: 3.30.1360.120 (+3 more: 3.30.70.1400, 4.10.1250.10, 2.40.30.110)

InterPro domains:
  IPR006222 GCVT, N-terminal domain [PF01571] (17-263)
  IPR006223 Glycine cleavage system T protein [TIGR00528] (13-366)
  IPR013977 Aminomethyltransferase, C-terminal domain [PF08669] (287-365)
  IPR027266 Aminomethyltransferase superfamily [G3DSA:3.30.1360.120] (16-237)
  IPR028896 Aminomethyltransferase-like [PTHR43757] (10-371)
  IPR029043 Glycine cleavage T-protein/YgfZ, C-terminal [SSF101790] (278-370)